Protein AF-A0AAN4YDH9-F1 (afdb_monomer)

Structure (mmCIF, N/CA/C/O backbone):
data_AF-A0AAN4YDH9-F1
#
_entry.id   AF-A0AAN4YDH9-F1
#
loop_
_atom_site.group_PDB
_atom_site.id
_atom_site.type_symbol
_atom_site.label_atom_id
_atom_site.label_alt_id
_atom_site.label_comp_id
_atom_site.label_asym_id
_atom_site.label_entity_id
_atom_site.label_seq_id
_atom_site.pdbx_PDB_ins_code
_atom_site.Cartn_x
_atom_site.Cartn_y
_atom_site.Cartn_z
_atom_site.occupancy
_atom_site.B_iso_or_equiv
_atom_site.auth_seq_id
_atom_site.auth_comp_id
_atom_site.auth_asym_id
_atom_site.auth_atom_id
_atom_site.pdbx_PDB_model_num
ATOM 1 N N . MET A 1 1 ? -13.635 -17.781 6.239 1.00 34.53 1 MET A N 1
ATOM 2 C CA . MET A 1 1 ? -13.252 -16.413 6.641 1.00 34.53 1 MET A CA 1
ATOM 3 C C . MET A 1 1 ? -13.837 -16.157 8.017 1.00 34.53 1 MET A C 1
ATOM 5 O O . MET A 1 1 ? -15.055 -16.112 8.150 1.00 34.53 1 MET A O 1
ATOM 9 N N . SER A 1 2 ? -13.003 -16.156 9.061 1.00 35.31 2 SER A N 1
ATOM 10 C CA . SER A 1 2 ? -13.480 -15.908 10.420 1.00 35.31 2 SER A CA 1
ATOM 11 C C . SER A 1 2 ? -13.788 -14.419 10.548 1.00 35.31 2 SER A C 1
ATOM 13 O O . SER A 1 2 ? -12.966 -13.550 10.269 1.00 35.31 2 SER A O 1
ATOM 15 N N . THR A 1 3 ? -15.023 -14.104 10.917 1.00 46.72 3 THR A N 1
ATOM 16 C CA . THR A 1 3 ? -15.377 -12.764 11.370 1.00 46.72 3 THR A CA 1
ATOM 17 C C . THR A 1 3 ? -14.448 -12.416 12.526 1.00 46.72 3 THR A C 1
ATOM 19 O O . THR A 1 3 ? -14.433 -13.151 13.512 1.00 46.72 3 THR A O 1
ATOM 22 N N . TYR A 1 4 ? -13.679 -11.336 12.403 1.00 58.31 4 TYR A N 1
ATOM 23 C CA . TYR A 1 4 ? -12.836 -10.770 13.453 1.00 58.31 4 TYR A CA 1
ATOM 24 C C . TYR A 1 4 ? -13.675 -10.420 14.694 1.00 58.31 4 TYR A C 1
ATOM 26 O O . TYR A 1 4 ? -14.129 -9.290 14.878 1.00 58.31 4 TYR A O 1
ATOM 34 N N . GLN A 1 5 ? -13.954 -11.428 15.518 1.00 53.53 5 GLN A N 1
ATOM 35 C CA . GLN A 1 5 ? -14.737 -11.306 16.737 1.00 53.53 5 GLN A CA 1
ATOM 36 C C . GLN A 1 5 ? -13.949 -10.451 17.732 1.00 53.53 5 GLN A C 1
ATOM 38 O O . GLN A 1 5 ? -12.794 -10.744 18.037 1.00 53.53 5 GLN A O 1
ATOM 43 N N . GLY A 1 6 ? -14.574 -9.380 18.228 1.00 61.72 6 GLY A N 1
ATOM 44 C CA . GLY A 1 6 ? -14.044 -8.587 19.341 1.00 61.72 6 GLY A CA 1
ATOM 45 C C . GLY A 1 6 ? -13.824 -7.098 19.073 1.00 61.72 6 GLY A C 1
ATOM 46 O O . GLY A 1 6 ? -13.684 -6.357 20.042 1.00 61.72 6 GLY A O 1
ATOM 47 N N . TYR A 1 7 ? -13.854 -6.625 17.819 1.00 78.81 7 TYR A N 1
ATOM 48 C CA . TYR A 1 7 ? -13.781 -5.186 17.529 1.00 78.81 7 TYR A CA 1
ATOM 49 C C . TYR A 1 7 ? -15.104 -4.634 16.974 1.00 78.81 7 TYR A C 1
ATOM 51 O O . TYR A 1 7 ? -15.585 -5.112 15.942 1.00 78.81 7 TYR A O 1
ATOM 59 N N . PRO A 1 8 ? -15.718 -3.632 17.633 1.00 83.50 8 PRO A N 1
ATOM 60 C CA . PRO A 1 8 ? -16.991 -3.069 17.202 1.00 83.50 8 PRO A CA 1
ATOM 61 C C . PRO A 1 8 ? -16.774 -2.075 16.052 1.00 83.50 8 PRO A C 1
ATOM 63 O O . PRO A 1 8 ? -16.684 -0.869 16.277 1.00 83.50 8 PRO A O 1
ATOM 66 N N . PHE A 1 9 ? -16.686 -2.578 14.818 1.00 87.50 9 PHE A N 1
ATOM 67 C CA . PHE A 1 9 ? -16.652 -1.744 13.611 1.00 87.50 9 PHE A CA 1
ATOM 68 C C . PHE A 1 9 ? -17.932 -0.901 13.505 1.00 87.50 9 PHE A C 1
ATOM 70 O O . PHE A 1 9 ? -19.038 -1.444 13.469 1.00 87.50 9 PHE A O 1
ATOM 77 N N . GLN A 1 10 ? -17.793 0.425 13.453 1.00 89.81 10 GLN A N 1
ATOM 78 C CA . GLN A 1 10 ? -18.935 1.351 13.445 1.00 89.81 10 GLN A CA 1
ATOM 79 C C . GLN A 1 10 ? -19.200 1.902 12.043 1.00 89.81 10 GLN A C 1
ATOM 81 O O . GLN A 1 10 ? -20.348 1.956 11.586 1.00 89.81 10 GLN A O 1
ATOM 86 N N . PHE A 1 11 ? -18.131 2.273 11.343 1.00 91.50 11 PHE A N 1
ATOM 87 C CA . PHE A 1 11 ? -18.187 3.077 10.123 1.00 91.50 11 PHE A CA 1
ATOM 88 C C . PHE A 1 11 ? -17.867 2.285 8.854 1.00 91.50 11 PHE A C 1
ATOM 90 O O . PHE A 1 11 ? -17.953 2.843 7.765 1.00 91.50 11 PHE A O 1
ATOM 97 N N . SER A 1 12 ? -17.570 0.990 8.981 1.00 92.06 12 SER A N 1
ATOM 98 C CA . SER A 1 12 ? -17.184 0.129 7.863 1.00 92.06 12 SER A CA 1
ATOM 99 C C . SER A 1 12 ? -17.938 -1.194 7.785 1.00 92.06 12 SER A C 1
ATOM 101 O O . SER A 1 12 ? -18.488 -1.688 8.775 1.00 92.06 12 SER A O 1
ATOM 103 N N . GLU A 1 13 ? -17.884 -1.813 6.612 1.00 90.69 13 GLU A N 1
ATOM 104 C CA . GLU A 1 13 ? -18.394 -3.153 6.309 1.00 90.69 13 GLU A CA 1
ATOM 105 C C . GLU A 1 13 ? -17.339 -4.011 5.576 1.00 90.69 13 GLU A C 1
ATOM 107 O O . GLU A 1 13 ? -16.346 -3.463 5.090 1.00 90.69 13 GLU A O 1
ATOM 112 N N . PRO A 1 14 ? -17.458 -5.353 5.567 1.00 84.94 14 PRO A N 1
ATOM 113 C CA . PRO A 1 14 ? -16.550 -6.224 4.811 1.00 84.94 14 PRO A CA 1
ATOM 114 C C . PRO A 1 14 ? -1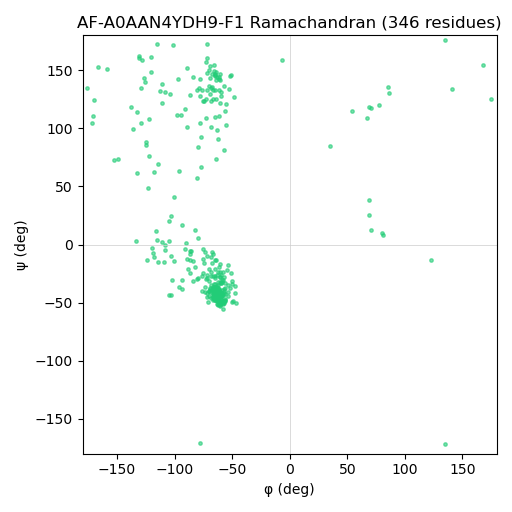6.609 -5.948 3.302 1.00 84.94 14 PRO A C 1
ATOM 116 O O . PRO A 1 14 ? -17.690 -5.703 2.783 1.00 84.94 14 PRO A O 1
ATOM 119 N N . VAL A 1 15 ? -15.479 -6.047 2.588 1.00 76.69 15 VAL A N 1
ATOM 120 C CA . VAL A 1 15 ? -15.412 -5.738 1.140 1.00 76.69 15 VAL A CA 1
ATOM 121 C C . VAL A 1 15 ? -16.231 -6.684 0.252 1.00 76.69 15 VAL A C 1
ATOM 123 O O . VAL A 1 15 ? -16.596 -6.311 -0.858 1.00 76.69 15 VAL A O 1
ATOM 126 N N . GLU A 1 16 ? -16.554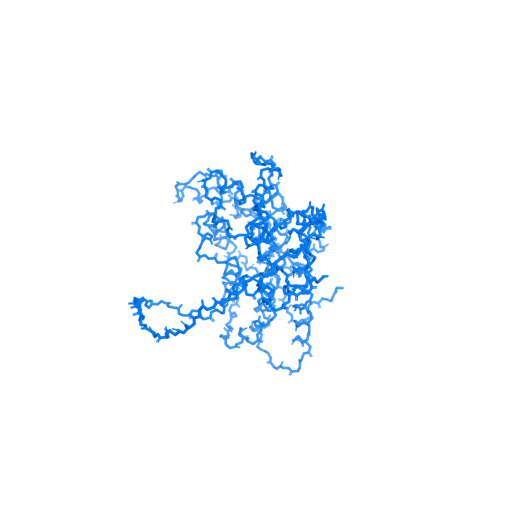 -7.888 0.740 1.00 68.00 16 GLU A N 1
ATOM 127 C CA . GLU A 1 16 ? -17.376 -8.888 0.034 1.00 68.00 16 GLU A CA 1
ATOM 128 C C . GLU A 1 16 ? -18.734 -8.327 -0.431 1.00 68.00 16 GLU A C 1
ATOM 130 O O . GLU A 1 16 ? -19.366 -8.889 -1.323 1.00 68.00 16 GLU A O 1
ATOM 135 N N . THR A 1 17 ? -19.176 -7.197 0.131 1.00 55.88 17 THR A N 1
ATOM 136 C CA . THR A 1 17 ? -20.395 -6.488 -0.268 1.00 55.88 17 THR A CA 1
ATOM 137 C C . THR A 1 17 ? -20.272 -5.700 -1.580 1.00 55.88 17 THR A C 1
ATOM 139 O O . THR A 1 17 ? -21.301 -5.283 -2.109 1.00 55.88 17 THR A O 1
ATOM 142 N N . ILE A 1 18 ? -19.062 -5.498 -2.123 1.00 56.56 18 ILE A N 1
ATOM 143 C CA . ILE A 1 18 ? -18.801 -4.594 -3.265 1.00 56.56 18 ILE A CA 1
ATOM 144 C C . ILE A 1 18 ? -18.462 -5.338 -4.571 1.00 56.56 18 ILE A C 1
ATOM 146 O O . ILE A 1 18 ? -18.574 -4.760 -5.651 1.00 56.56 18 ILE A O 1
ATOM 150 N N . GLY A 1 19 ? -18.131 -6.631 -4.511 1.00 61.19 19 GLY A N 1
ATOM 151 C CA . GLY A 1 19 ? -17.849 -7.462 -5.690 1.00 61.19 19 GLY A CA 1
ATOM 152 C C . GLY A 1 19 ? -16.594 -8.326 -5.532 1.00 61.19 19 GLY A C 1
ATOM 153 O O . GLY A 1 19 ? -15.919 -8.244 -4.504 1.00 61.19 19 GLY A O 1
ATOM 154 N N . PRO A 1 20 ? -16.284 -9.191 -6.516 1.00 61.44 20 PRO A N 1
ATOM 155 C CA . PRO A 1 20 ? -15.056 -9.977 -6.492 1.00 61.44 20 PRO A CA 1
ATOM 156 C C . PRO A 1 20 ? -13.832 -9.057 -6.555 1.00 61.44 20 PRO A C 1
ATOM 158 O O . PRO A 1 20 ? -13.846 -8.036 -7.244 1.00 61.44 20 PRO A O 1
ATOM 161 N N . ALA A 1 21 ? -12.768 -9.441 -5.849 1.00 67.31 21 ALA A N 1
ATOM 162 C CA . ALA A 1 21 ? -11.477 -8.785 -5.989 1.00 67.31 21 ALA A CA 1
ATOM 163 C C . ALA A 1 21 ? -10.980 -8.918 -7.445 1.00 67.31 21 ALA A C 1
ATOM 165 O O . ALA A 1 21 ? -11.272 -9.923 -8.100 1.00 67.31 21 ALA A O 1
ATOM 166 N N . PRO A 1 22 ? -10.251 -7.924 -7.971 1.00 70.81 22 PRO A N 1
ATOM 167 C CA . PRO A 1 22 ? -9.733 -7.967 -9.328 1.00 70.81 22 PRO A CA 1
ATOM 168 C C . PRO A 1 22 ? -8.698 -9.087 -9.431 1.00 70.81 22 PRO A C 1
ATOM 170 O O . PRO A 1 22 ? -8.015 -9.391 -8.454 1.00 70.81 22 PRO A O 1
ATOM 173 N N . ASP A 1 23 ? -8.492 -9.627 -10.632 1.00 74.75 23 ASP A N 1
ATOM 174 C CA . ASP A 1 23 ? -7.498 -10.689 -10.886 1.00 74.75 23 ASP A CA 1
ATOM 175 C C . ASP A 1 23 ? -6.077 -10.313 -10.428 1.00 74.75 23 ASP A C 1
ATOM 177 O O . ASP A 1 23 ? -5.223 -11.169 -10.208 1.00 74.75 23 ASP A O 1
ATOM 181 N N . ARG A 1 24 ? -5.818 -9.009 -10.297 1.00 81.19 24 ARG A N 1
ATOM 182 C CA . ARG A 1 24 ? -4.539 -8.438 -9.875 1.00 81.19 24 ARG A CA 1
ATOM 183 C C . ARG A 1 24 ? -4.432 -8.235 -8.370 1.00 81.19 24 ARG A C 1
ATOM 185 O O . ARG A 1 24 ? -3.390 -7.783 -7.931 1.00 81.19 24 ARG A O 1
ATOM 192 N N . PHE A 1 25 ? -5.465 -8.497 -7.576 1.00 85.19 25 PHE A N 1
ATOM 193 C CA . PHE A 1 25 ? -5.384 -8.346 -6.127 1.00 85.19 25 PHE A CA 1
ATOM 194 C C . PHE A 1 25 ? -4.540 -9.470 -5.524 1.00 85.19 25 PHE A C 1
ATOM 196 O O . PHE A 1 25 ? -4.952 -10.626 -5.475 1.00 85.19 25 PHE A O 1
ATOM 203 N N . TYR A 1 26 ? -3.345 -9.104 -5.068 1.00 86.88 26 TYR A N 1
ATOM 204 C CA . TYR A 1 26 ? -2.355 -10.021 -4.516 1.00 86.88 26 TYR A CA 1
ATOM 205 C C . TYR A 1 26 ? -2.121 -9.737 -3.025 1.00 86.88 26 TYR A C 1
ATOM 207 O O . TYR A 1 26 ? -1.094 -9.191 -2.637 1.00 86.88 26 TYR A O 1
ATOM 215 N N . SER A 1 27 ? -3.128 -10.024 -2.196 1.00 89.56 27 SER A N 1
ATOM 216 C CA . SER A 1 27 ? -3.040 -9.930 -0.735 1.00 89.56 27 SER A CA 1
ATOM 217 C C . SER A 1 27 ? -4.117 -10.790 -0.071 1.00 89.56 27 SER A C 1
ATOM 219 O O . SER A 1 27 ? -5.196 -11.014 -0.619 1.00 89.56 27 SER A O 1
ATOM 221 N N . THR A 1 28 ? -3.822 -11.267 1.128 1.00 90.06 28 THR A N 1
ATOM 222 C CA . THR A 1 28 ? -4.700 -12.050 2.006 1.00 90.06 28 THR A CA 1
ATOM 223 C C . THR A 1 28 ? -5.166 -11.249 3.223 1.00 90.06 28 THR A C 1
ATOM 225 O O . THR A 1 28 ? -5.994 -11.718 4.009 1.00 90.06 28 THR A O 1
ATOM 228 N N . LEU A 1 29 ? -4.661 -10.021 3.375 1.00 90.75 29 LEU A N 1
ATOM 229 C CA . LEU A 1 29 ? -5.007 -9.138 4.477 1.00 90.75 29 LEU A CA 1
ATOM 230 C C . LEU A 1 29 ? -6.482 -8.721 4.424 1.00 90.75 29 LEU A C 1
ATOM 232 O O . LEU A 1 29 ? -7.075 -8.587 3.350 1.00 90.75 29 LEU A O 1
ATOM 236 N N . PRO A 1 30 ? -7.103 -8.473 5.588 1.00 88.94 30 PRO A N 1
ATOM 237 C CA . PRO A 1 30 ? -8.508 -8.116 5.634 1.00 88.94 30 PRO A CA 1
ATOM 238 C C . PRO A 1 30 ? -8.788 -6.760 5.004 1.00 88.94 30 PRO A C 1
ATOM 240 O O . PRO A 1 30 ? -8.182 -5.750 5.359 1.00 88.94 30 PRO A O 1
ATOM 243 N N . VAL A 1 31 ? -9.816 -6.724 4.162 1.00 90.19 31 VAL A N 1
ATOM 244 C CA . VAL A 1 31 ? -10.294 -5.495 3.533 1.00 90.19 31 VAL A CA 1
ATOM 245 C C . VAL A 1 31 ? -11.676 -5.145 4.065 1.00 90.19 31 VAL A C 1
ATOM 247 O O . VAL A 1 31 ? -12.589 -5.975 4.133 1.00 90.19 31 VAL A O 1
ATOM 250 N N . ARG A 1 32 ? -11.833 -3.878 4.438 1.00 91.75 32 ARG A N 1
ATOM 251 C CA . ARG A 1 32 ? -13.121 -3.280 4.781 1.00 91.75 32 ARG A CA 1
ATOM 252 C C . ARG A 1 32 ? -13.307 -2.008 3.980 1.00 91.75 32 ARG A C 1
ATOM 254 O O . ARG A 1 32 ? -12.341 -1.410 3.521 1.00 91.75 32 ARG A O 1
ATOM 261 N N . VAL A 1 33 ? -14.553 -1.593 3.846 1.00 92.62 33 VAL A N 1
ATOM 262 C CA . VAL A 1 33 ? -14.932 -0.384 3.122 1.00 92.62 33 VAL A CA 1
ATOM 263 C C . VAL A 1 33 ? -15.762 0.527 4.010 1.00 92.62 33 VAL A C 1
ATOM 265 O O . VAL A 1 33 ? -16.589 0.068 4.799 1.00 92.62 33 VAL A O 1
ATOM 268 N N . SER A 1 34 ? -15.517 1.829 3.912 1.00 93.69 34 SER A N 1
ATOM 269 C CA . SER A 1 34 ? -16.287 2.836 4.626 1.00 93.69 34 SER A CA 1
ATOM 270 C C . SER A 1 34 ? -17.721 2.911 4.101 1.00 93.69 34 SER A C 1
ATOM 272 O O . SER A 1 34 ? -17.958 3.041 2.898 1.00 93.69 34 SER A O 1
ATOM 274 N N . LYS A 1 35 ? -18.682 2.976 5.025 1.00 94.31 35 LYS A N 1
ATOM 275 C CA . LYS A 1 35 ? -20.094 3.284 4.741 1.00 94.31 35 LYS A CA 1
ATOM 276 C C . LYS A 1 35 ? -20.290 4.702 4.193 1.00 94.31 35 LYS A C 1
ATOM 278 O O . LYS A 1 35 ? -21.360 5.026 3.693 1.00 94.31 35 LYS A O 1
ATOM 283 N N . PHE A 1 36 ? -19.268 5.554 4.292 1.00 95.38 36 PHE A N 1
ATOM 284 C CA . PHE A 1 36 ? -19.281 6.939 3.823 1.00 95.38 36 PHE A CA 1
ATOM 285 C C . PHE A 1 36 ? -18.510 7.121 2.510 1.00 95.38 36 PHE A C 1
ATOM 287 O O . PHE A 1 36 ? -18.047 8.223 2.222 1.00 95.38 36 PHE A O 1
ATOM 294 N N . SER A 1 37 ? -18.359 6.063 1.708 1.00 92.75 37 SER A N 1
ATOM 295 C CA . SER A 1 37 ? -17.562 6.089 0.472 1.00 92.75 37 SER A CA 1
ATOM 296 C C . SER A 1 37 ? -17.933 7.234 -0.481 1.00 92.75 37 SER A C 1
ATOM 298 O O . SER A 1 37 ? -17.035 7.869 -1.032 1.00 92.75 37 SER A O 1
ATOM 300 N N . ASP A 1 38 ? -19.217 7.585 -0.604 1.00 93.69 38 ASP A N 1
ATOM 301 C CA . ASP A 1 38 ? -19.653 8.741 -1.404 1.00 93.69 38 ASP A CA 1
ATOM 302 C C . ASP A 1 38 ? -19.162 10.080 -0.844 1.00 93.69 38 ASP A C 1
ATOM 304 O O . ASP A 1 38 ? -18.693 10.938 -1.592 1.00 93.69 38 ASP A O 1
ATOM 308 N N . GLN A 1 39 ? -19.223 10.262 0.477 1.00 95.69 39 GLN A N 1
ATOM 309 C CA . GLN A 1 39 ? -18.709 11.465 1.132 1.00 95.69 39 GLN A CA 1
ATOM 310 C C . GLN A 1 39 ? -17.191 11.580 0.942 1.00 95.69 39 GLN A C 1
ATOM 312 O O . GLN A 1 39 ? -16.685 12.672 0.686 1.00 95.69 39 GLN A O 1
ATOM 317 N N . ILE A 1 40 ? -16.471 10.460 1.050 1.00 95.81 40 ILE A N 1
ATOM 318 C CA . ILE A 1 40 ? -15.020 10.400 0.842 1.00 95.81 40 ILE A CA 1
ATOM 319 C C . ILE A 1 40 ? -14.685 10.745 -0.613 1.00 95.81 40 ILE A C 1
ATOM 321 O O . ILE A 1 40 ? -13.798 11.564 -0.850 1.00 95.81 40 ILE A O 1
ATOM 325 N N . ARG A 1 41 ? -15.419 10.187 -1.585 1.00 94.44 41 ARG A N 1
ATOM 326 C CA . ARG A 1 41 ? -15.251 10.500 -3.011 1.00 94.44 41 ARG A CA 1
ATOM 327 C C . ARG A 1 41 ? -15.433 11.993 -3.283 1.00 94.44 41 ARG A C 1
ATOM 329 O O . ARG A 1 41 ? -14.545 12.610 -3.863 1.00 94.44 41 ARG A O 1
ATOM 336 N N . LEU A 1 42 ? -16.534 12.580 -2.811 1.00 94.62 42 LEU A N 1
ATOM 337 C CA . LEU A 1 42 ? -16.818 14.011 -2.978 1.00 94.62 42 LEU A CA 1
ATOM 338 C C . LEU A 1 42 ? -15.754 14.895 -2.307 1.00 94.62 42 LEU A C 1
ATOM 340 O O . LEU A 1 42 ? -15.373 15.934 -2.846 1.00 94.62 42 LEU A O 1
ATOM 344 N N . ALA A 1 43 ? -15.249 14.490 -1.138 1.00 94.62 43 ALA A N 1
ATOM 345 C CA . ALA A 1 43 ? -14.141 15.183 -0.486 1.00 94.62 43 ALA A CA 1
ATOM 346 C C . ALA A 1 43 ? -12.852 15.112 -1.322 1.00 94.62 43 ALA A C 1
ATOM 348 O O . ALA A 1 43 ? -12.136 16.108 -1.400 1.00 94.62 43 ALA A O 1
ATOM 349 N N . GLY A 1 44 ? -12.586 13.976 -1.974 1.00 91.62 44 GLY A N 1
ATOM 350 C CA . GLY A 1 44 ? -11.430 13.783 -2.854 1.00 91.62 44 GLY A CA 1
ATOM 351 C C . GLY A 1 44 ? -11.509 14.653 -4.104 1.00 91.62 44 GLY A C 1
ATOM 352 O O . GLY A 1 44 ? -10.555 15.353 -4.428 1.00 91.62 44 GLY A O 1
ATOM 353 N N . GLU A 1 45 ? -12.673 14.697 -4.755 1.00 91.31 45 GLU A N 1
ATOM 354 C CA . GLU A 1 45 ? -12.933 15.592 -5.894 1.00 91.31 45 GLU A CA 1
ATOM 355 C C . GLU A 1 45 ? -12.675 17.057 -5.511 1.00 91.31 45 GLU A C 1
ATOM 357 O O . GLU A 1 45 ? -11.894 17.751 -6.164 1.00 91.31 45 GLU A O 1
ATOM 362 N N . LYS A 1 46 ? -13.214 17.499 -4.369 1.00 91.50 46 LYS A N 1
ATOM 363 C CA . LYS A 1 46 ? -12.981 18.850 -3.846 1.00 91.50 46 LYS A CA 1
ATOM 364 C C . LYS A 1 46 ? -11.510 19.116 -3.495 1.00 91.50 46 LYS A C 1
ATOM 366 O O . LYS A 1 46 ? -11.007 20.223 -3.714 1.00 91.50 46 LYS A O 1
ATOM 371 N N . ALA A 1 47 ? -10.808 18.138 -2.926 1.00 90.00 47 ALA A N 1
ATOM 372 C CA . ALA A 1 47 ? -9.385 18.261 -2.625 1.00 90.00 47 ALA A CA 1
ATOM 373 C C . ALA A 1 47 ? -8.575 18.433 -3.919 1.00 90.00 47 ALA A C 1
ATOM 375 O O . ALA A 1 47 ? -7.744 19.337 -3.993 1.00 90.00 47 ALA A O 1
ATOM 376 N N . LYS A 1 48 ? -8.887 17.669 -4.973 1.00 86.69 48 LYS A N 1
ATOM 377 C CA . LYS A 1 48 ? -8.240 17.793 -6.290 1.00 86.69 48 LYS A CA 1
ATOM 378 C C . LYS A 1 48 ? -8.503 19.133 -6.979 1.00 86.69 48 LYS A C 1
ATOM 380 O O . LYS A 1 48 ? -7.653 19.581 -7.739 1.00 86.69 48 LYS A O 1
ATOM 385 N N . GLU A 1 49 ? -9.619 19.800 -6.701 1.00 86.50 49 GLU A N 1
ATOM 386 C CA . GLU A 1 49 ? -9.883 21.155 -7.209 1.00 86.50 49 GLU A CA 1
ATOM 387 C C . GLU A 1 49 ? -9.099 22.232 -6.446 1.00 86.50 49 GLU A C 1
ATOM 389 O O . GLU A 1 49 ? -8.601 23.196 -7.028 1.00 86.50 49 GLU A O 1
ATOM 394 N N . THR A 1 50 ? -8.990 22.085 -5.125 1.00 88.62 50 THR A N 1
ATOM 395 C CA . THR A 1 50 ? -8.513 23.162 -4.242 1.00 88.62 50 THR A CA 1
ATOM 396 C C . THR A 1 50 ? -7.022 23.080 -3.917 1.00 88.62 50 THR A C 1
ATOM 398 O O . THR A 1 50 ? -6.358 24.118 -3.841 1.00 88.62 50 THR A O 1
ATOM 401 N N . LEU A 1 51 ? -6.469 21.875 -3.757 1.00 87.69 51 LEU A N 1
ATOM 402 C CA . LEU A 1 51 ? -5.053 21.660 -3.451 1.00 87.69 51 LEU A CA 1
ATOM 403 C C . LEU A 1 51 ? -4.107 22.192 -4.534 1.00 87.69 51 LEU A C 1
ATOM 405 O O . LEU A 1 51 ? -3.129 22.837 -4.154 1.00 87.69 51 LEU A O 1
ATOM 409 N N . PRO A 1 52 ? -4.359 22.020 -5.850 1.00 87.81 52 PRO A N 1
ATOM 410 C CA . PRO A 1 52 ? -3.449 22.538 -6.867 1.00 87.81 52 PRO A CA 1
ATOM 411 C C . PRO A 1 52 ? -3.263 24.049 -6.778 1.00 87.81 52 PRO A C 1
ATOM 413 O O . PRO A 1 52 ? -2.136 24.539 -6.823 1.00 87.81 52 PRO A O 1
ATOM 416 N N . ALA A 1 53 ? -4.361 24.781 -6.564 1.00 86.31 53 ALA A N 1
ATOM 417 C CA . ALA A 1 53 ? -4.332 26.228 -6.394 1.00 86.31 53 ALA A CA 1
ATOM 418 C C . ALA A 1 53 ? -3.588 26.647 -5.114 1.00 86.31 53 ALA A C 1
ATOM 420 O O . ALA A 1 53 ? -2.843 27.622 -5.134 1.00 86.31 53 ALA A O 1
ATOM 421 N N . ARG A 1 54 ? -3.752 25.900 -4.011 1.00 87.38 54 ARG A N 1
ATOM 422 C CA . ARG A 1 54 ? -3.051 26.160 -2.739 1.00 87.38 54 ARG A CA 1
ATOM 423 C C . ARG A 1 54 ? -1.552 25.876 -2.816 1.00 87.38 54 ARG A C 1
ATOM 425 O O . ARG A 1 54 ? -0.769 26.595 -2.205 1.00 87.38 54 ARG A O 1
ATOM 432 N N . LEU A 1 55 ? -1.166 24.826 -3.536 1.00 85.12 55 LEU A N 1
ATOM 433 C CA . LEU A 1 55 ? 0.222 24.378 -3.661 1.00 85.12 55 LEU A CA 1
ATOM 434 C C . LEU A 1 55 ? 0.962 25.038 -4.836 1.00 85.12 55 LEU A C 1
ATOM 436 O O . LEU A 1 55 ? 2.182 24.926 -4.916 1.00 85.12 55 LEU A O 1
ATOM 440 N N . GLY A 1 56 ? 0.248 25.712 -5.744 1.00 85.06 56 GLY A N 1
ATOM 441 C CA . GLY A 1 56 ? 0.823 26.318 -6.947 1.00 85.06 56 GLY A CA 1
ATOM 442 C C . GLY A 1 56 ? 1.303 25.284 -7.971 1.00 85.06 56 GLY A C 1
ATOM 443 O O . GLY A 1 56 ? 2.355 25.468 -8.579 1.00 85.06 56 GLY A O 1
ATOM 444 N N . ILE A 1 57 ? 0.569 24.178 -8.134 1.00 84.56 57 ILE A N 1
ATOM 445 C CA . ILE A 1 57 ? 0.965 23.031 -8.971 1.00 84.56 57 ILE A CA 1
ATOM 446 C C . ILE A 1 57 ? -0.054 22.773 -10.081 1.00 84.56 57 ILE A C 1
ATOM 448 O O . ILE A 1 57 ? -1.209 23.189 -9.989 1.00 84.56 57 ILE A O 1
ATOM 452 N N . ASP A 1 58 ? 0.351 22.034 -11.117 1.00 84.38 58 ASP A N 1
ATOM 453 C CA . ASP A 1 58 ? -0.588 21.566 -12.138 1.00 84.38 58 ASP A CA 1
ATOM 454 C C . ASP A 1 58 ? -1.540 20.513 -11.546 1.00 84.38 58 ASP A C 1
ATOM 456 O O . ASP A 1 58 ? -1.113 19.468 -11.050 1.00 84.38 58 ASP A O 1
ATOM 460 N N . SER A 1 59 ? -2.844 20.776 -11.650 1.00 81.88 59 SER A N 1
ATOM 461 C CA . SER A 1 59 ? -3.926 19.851 -11.288 1.00 81.88 59 SER A CA 1
ATOM 462 C C . SER A 1 59 ? -3.777 18.450 -11.892 1.00 81.88 59 SER A C 1
ATOM 464 O O . SER A 1 59 ? -4.135 17.461 -11.250 1.00 81.88 59 SER A O 1
ATOM 466 N N . LYS A 1 60 ? -3.177 18.332 -13.085 1.00 83.06 60 LYS A N 1
ATOM 467 C CA . LYS A 1 60 ? -2.928 17.042 -13.743 1.00 83.06 60 LYS A CA 1
ATOM 468 C C . LYS A 1 60 ? -2.029 16.123 -12.918 1.00 83.06 60 LYS A C 1
ATOM 470 O O . LYS A 1 60 ? -2.177 14.907 -13.010 1.00 83.06 60 LYS A O 1
ATOM 475 N N . LEU A 1 61 ? -1.145 16.674 -12.083 1.00 77.94 61 LEU A N 1
ATOM 476 C CA . LEU A 1 61 ? -0.279 15.883 -11.207 1.00 77.94 61 LEU A CA 1
ATOM 477 C C . LEU A 1 61 ? -1.083 15.137 -10.134 1.00 77.94 61 LEU A C 1
ATOM 479 O O . LEU A 1 61 ? -0.799 13.971 -9.881 1.00 77.94 61 LEU A O 1
ATOM 483 N N . LEU A 1 62 ? -2.114 15.762 -9.551 1.00 77.94 62 LEU A N 1
ATOM 484 C CA . LEU A 1 62 ? -3.005 15.099 -8.584 1.00 77.94 62 LEU A CA 1
ATOM 485 C C . LEU A 1 62 ? -4.003 14.156 -9.258 1.00 77.94 62 LEU A C 1
ATOM 487 O O . LEU A 1 62 ? -4.453 13.180 -8.666 1.00 77.94 62 LEU A O 1
ATOM 491 N N . ILE A 1 63 ? -4.368 14.414 -10.511 1.00 77.69 63 ILE A N 1
ATOM 492 C CA . ILE A 1 63 ? -5.181 13.458 -11.268 1.00 77.69 63 ILE A CA 1
ATOM 493 C C . ILE A 1 63 ? -4.366 12.187 -11.527 1.00 77.69 63 ILE A C 1
ATOM 495 O O . ILE A 1 63 ? -4.868 11.097 -11.277 1.00 77.69 63 ILE A O 1
ATOM 499 N N . ARG A 1 64 ? -3.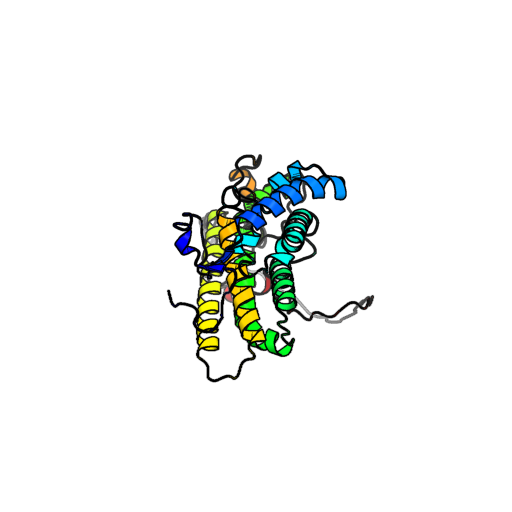103 12.333 -11.948 1.00 77.62 64 ARG A N 1
ATOM 500 C CA . ARG A 1 64 ? -2.215 11.215 -12.294 1.00 77.62 64 ARG A CA 1
ATOM 501 C C . ARG A 1 64 ? -1.697 10.438 -11.081 1.00 77.62 64 ARG A C 1
ATOM 503 O O . ARG A 1 64 ? -1.618 9.217 -11.136 1.00 77.62 64 ARG A O 1
ATOM 510 N N . ASN A 1 65 ? -1.326 11.135 -10.007 1.00 76.44 65 ASN A N 1
ATOM 511 C CA . ASN A 1 65 ? -0.665 10.536 -8.841 1.00 76.44 65 ASN A CA 1
ATOM 512 C C . ASN A 1 65 ? -1.546 10.523 -7.581 1.00 76.44 65 ASN A C 1
ATOM 514 O O . ASN A 1 65 ? -1.072 10.121 -6.521 1.00 76.44 65 ASN A O 1
ATOM 518 N N . GLY A 1 66 ? -2.788 10.995 -7.658 1.00 80.31 66 GLY A N 1
ATOM 519 C CA . GLY A 1 66 ? -3.659 11.126 -6.491 1.00 80.31 66 GLY A CA 1
ATOM 520 C C . GLY A 1 66 ? -4.280 9.814 -6.030 1.00 80.31 66 GLY A C 1
ATOM 521 O O . GLY A 1 66 ? -3.944 8.722 -6.490 1.00 80.31 66 GLY A O 1
ATOM 522 N N . THR A 1 67 ? -5.222 9.943 -5.104 1.00 86.38 67 THR A N 1
ATOM 523 C CA . THR A 1 67 ? -5.772 8.809 -4.349 1.00 86.38 67 THR A CA 1
ATOM 524 C C . THR A 1 67 ? -7.148 8.335 -4.810 1.00 86.38 67 THR A C 1
ATOM 526 O O . THR A 1 67 ? -7.622 7.286 -4.370 1.00 86.38 67 THR A O 1
ATOM 529 N N . LEU A 1 68 ? -7.798 9.091 -5.694 1.00 87.06 68 LEU A N 1
ATOM 530 C CA . LEU A 1 68 ? -9.084 8.739 -6.301 1.00 87.06 68 LEU A CA 1
ATOM 531 C C . LEU A 1 68 ? -8.917 7.865 -7.553 1.00 87.06 68 LEU A C 1
ATOM 533 O O . LEU A 1 68 ? -8.210 8.277 -8.470 1.00 87.06 68 LEU A O 1
ATOM 537 N N . THR A 1 69 ? -9.633 6.739 -7.591 1.00 85.38 69 THR A N 1
ATOM 538 C CA . THR A 1 69 ? -9.758 5.813 -8.729 1.00 85.38 69 THR A CA 1
ATOM 539 C C . THR A 1 69 ? -11.198 5.771 -9.240 1.00 85.38 69 THR A C 1
ATOM 541 O O . THR A 1 69 ? -12.112 6.307 -8.602 1.00 85.38 69 THR A O 1
ATOM 544 N N . SER A 1 70 ? -11.429 5.085 -10.361 1.00 82.38 70 SER A N 1
ATOM 545 C CA . SER A 1 70 ? -12.782 4.781 -10.859 1.00 82.38 70 SER A CA 1
ATOM 546 C C . SER A 1 70 ? -13.661 4.009 -9.861 1.00 82.38 70 SER A C 1
ATOM 548 O O . SER A 1 70 ? -14.881 4.173 -9.869 1.00 82.38 70 SER A O 1
ATOM 550 N N . CYS A 1 71 ? -13.062 3.220 -8.964 1.00 82.56 71 CYS A N 1
ATOM 551 C CA . CYS A 1 71 ? -13.778 2.465 -7.931 1.00 82.56 71 CYS A CA 1
ATOM 552 C C . CYS A 1 71 ? -14.032 3.272 -6.646 1.00 82.56 71 CYS A C 1
ATOM 554 O O . CYS A 1 71 ? -14.785 2.822 -5.783 1.00 82.56 71 CYS A O 1
ATOM 556 N N . GLY A 1 72 ? -13.380 4.426 -6.469 1.00 88.50 72 GLY A N 1
ATOM 557 C CA . GLY A 1 72 ? -13.466 5.226 -5.249 1.00 88.50 72 GLY A CA 1
ATOM 558 C C . GLY A 1 72 ? -12.118 5.738 -4.746 1.00 88.50 72 GLY A C 1
ATOM 559 O O . GLY A 1 72 ? -11.089 5.661 -5.409 1.00 88.50 72 GLY A O 1
ATOM 560 N N . HIS A 1 73 ? -12.124 6.324 -3.555 1.00 92.75 73 HIS A N 1
ATOM 561 C CA . HIS A 1 73 ? -10.957 6.989 -2.980 1.00 92.75 73 HIS A CA 1
ATOM 562 C C . HIS A 1 73 ? -10.206 6.071 -2.005 1.00 92.75 73 HIS A C 1
ATOM 564 O O . HIS A 1 73 ? -10.855 5.383 -1.222 1.00 92.75 73 HIS A O 1
ATOM 570 N N . VAL A 1 74 ? -8.862 6.115 -1.964 1.00 91.25 74 VAL A N 1
ATOM 571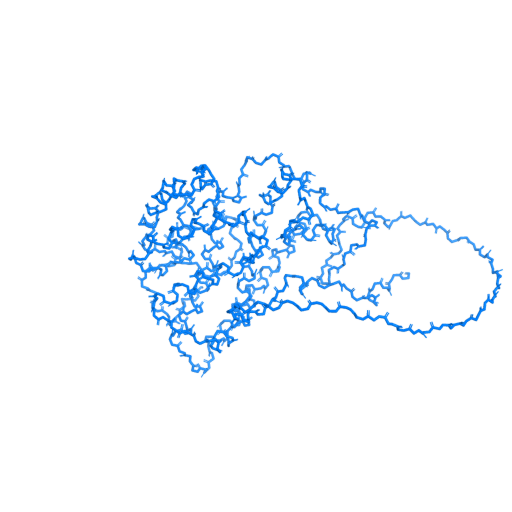 C CA . VAL A 1 74 ? -8.029 5.240 -1.100 1.00 91.25 74 VAL A CA 1
ATOM 572 C C . VAL A 1 74 ? -8.518 5.169 0.348 1.00 91.25 74 VAL A C 1
ATOM 574 O O . VAL A 1 74 ? -8.580 4.097 0.937 1.00 91.25 74 VAL A O 1
ATOM 577 N N . VAL A 1 75 ? -8.923 6.312 0.912 1.00 92.56 75 VAL A N 1
ATOM 578 C CA . VAL A 1 75 ? -9.382 6.446 2.306 1.00 92.56 75 VAL A CA 1
ATOM 579 C C . VAL A 1 75 ? -10.611 5.579 2.590 1.00 92.56 75 VAL A C 1
ATOM 581 O O . VAL A 1 75 ? -10.757 5.113 3.716 1.00 92.56 75 VAL A O 1
ATOM 584 N N . SER A 1 76 ? -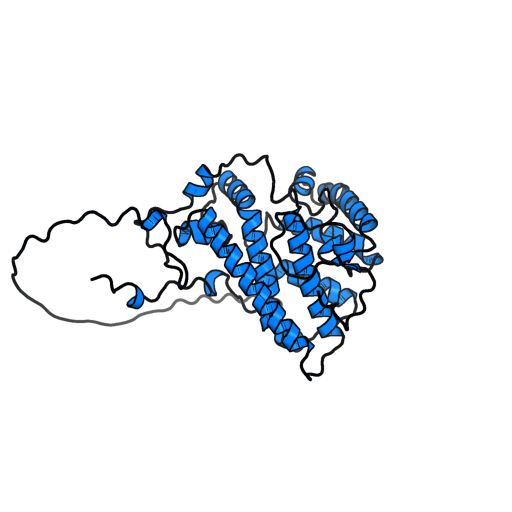11.450 5.296 1.587 1.00 93.50 76 SER A N 1
ATOM 585 C CA . SER A 1 76 ? -12.602 4.403 1.739 1.00 93.50 76 SER A CA 1
ATOM 586 C C . SER A 1 76 ? -12.193 2.993 2.152 1.00 93.50 76 SER A C 1
ATOM 588 O O . SER A 1 76 ? -12.940 2.359 2.893 1.00 93.50 76 SER A O 1
ATOM 590 N N . TRP A 1 77 ? -11.021 2.522 1.716 1.00 91.88 77 TRP A N 1
ATOM 591 C CA . TRP A 1 77 ? -10.513 1.186 2.034 1.00 91.88 77 TRP A CA 1
ATOM 592 C C . TRP A 1 77 ? -9.399 1.215 3.074 1.00 91.88 77 TRP A C 1
ATOM 594 O O . TRP A 1 77 ? -9.413 0.411 3.996 1.00 91.88 77 TRP A O 1
ATOM 604 N N . MET A 1 78 ? -8.453 2.149 2.956 1.00 90.06 78 MET A N 1
ATOM 605 C CA . MET A 1 78 ? -7.292 2.266 3.844 1.00 90.06 78 MET A CA 1
ATOM 606 C C . MET A 1 78 ? -7.666 2.787 5.235 1.00 90.06 78 MET A C 1
ATOM 608 O O . MET A 1 78 ? -7.013 2.463 6.216 1.00 90.06 78 MET A O 1
ATOM 612 N N . LEU A 1 79 ? -8.708 3.609 5.370 1.00 90.62 79 LEU A N 1
ATOM 613 C CA . LEU A 1 79 ? -9.149 4.105 6.678 1.00 90.62 79 LEU A CA 1
ATOM 614 C C . LEU A 1 79 ? -10.665 3.945 6.805 1.00 90.62 79 LEU A C 1
ATOM 616 O O . LEU A 1 79 ? -11.395 4.924 6.984 1.00 90.62 79 LEU A O 1
ATOM 620 N N . PRO A 1 80 ? -11.163 2.700 6.739 1.00 91.44 80 PRO A N 1
ATOM 621 C CA . PRO A 1 80 ? -12.586 2.438 6.572 1.00 91.44 80 PRO A CA 1
ATOM 622 C C . PRO A 1 80 ? -13.375 2.801 7.843 1.00 91.44 80 PRO A C 1
ATOM 624 O O . PRO A 1 80 ? -14.567 3.092 7.790 1.00 91.44 80 PRO A O 1
ATOM 627 N N . GLU A 1 81 ? -12.690 2.856 8.989 1.00 89.88 81 GLU A N 1
ATOM 628 C CA . GLU A 1 81 ? -13.213 3.280 10.290 1.00 89.88 81 GLU A CA 1
ATOM 629 C C . GLU A 1 81 ? -12.992 4.776 10.594 1.00 89.88 81 GLU A C 1
ATOM 631 O O . GLU A 1 81 ? -13.087 5.183 11.756 1.00 89.88 81 GLU A O 1
ATOM 636 N N . CYS A 1 82 ? -12.689 5.601 9.585 1.00 90.50 82 CYS A N 1
ATOM 637 C CA . CYS A 1 82 ? -12.581 7.050 9.746 1.00 90.50 82 CYS A CA 1
ATOM 638 C C . CYS A 1 82 ? -13.946 7.658 10.140 1.00 90.50 82 CYS A C 1
ATOM 640 O O . CYS A 1 82 ? -14.933 7.463 9.423 1.00 90.50 82 CYS A O 1
ATOM 642 N N . PRO A 1 83 ? -14.034 8.410 11.254 1.00 90.50 83 PRO A N 1
ATOM 643 C CA . PRO A 1 83 ? -15.253 9.121 11.617 1.00 90.50 83 PRO A CA 1
ATOM 644 C C . PRO A 1 83 ? -15.671 10.143 10.545 1.00 90.50 83 PRO A C 1
ATOM 646 O O . PRO A 1 83 ? -14.824 10.882 10.036 1.00 90.50 83 PRO A O 1
ATOM 649 N N . PRO A 1 84 ? -16.977 10.298 10.257 1.00 92.50 84 PRO A N 1
ATOM 650 C CA . PRO A 1 84 ? -17.445 11.102 9.126 1.00 92.50 84 PRO A CA 1
ATOM 651 C C . PRO A 1 84 ? -17.088 12.592 9.208 1.00 92.50 84 PRO A C 1
ATOM 653 O O . PRO A 1 84 ? -16.940 13.255 8.184 1.00 92.50 84 PRO A O 1
ATOM 656 N N . HIS A 1 85 ? -16.911 13.125 10.419 1.00 90.81 85 HIS A N 1
ATOM 657 C CA . HIS A 1 85 ? -16.517 14.518 10.636 1.00 90.81 85 HIS A CA 1
ATOM 658 C C . HIS A 1 85 ? -15.034 14.792 10.323 1.00 90.81 85 HIS A C 1
ATOM 660 O O . HIS A 1 85 ? -14.661 15.950 10.164 1.00 90.81 85 HIS A O 1
ATOM 666 N N . LEU A 1 86 ? -14.198 13.752 10.213 1.00 90.81 86 LEU A N 1
ATOM 667 C CA . LEU A 1 86 ? -12.764 13.863 9.906 1.00 90.81 86 LEU A CA 1
ATOM 668 C C . LEU A 1 86 ? -12.436 13.576 8.442 1.00 90.81 86 LEU A C 1
ATOM 670 O O . LEU A 1 86 ? -11.342 13.918 7.993 1.00 90.81 86 LEU A O 1
ATOM 674 N N . ILE A 1 87 ? -13.379 12.991 7.696 1.00 92.81 87 ILE A N 1
ATOM 675 C CA . ILE A 1 87 ? -13.207 12.618 6.287 1.00 92.81 87 ILE A CA 1
ATOM 676 C C . ILE A 1 87 ? -12.582 13.748 5.454 1.00 92.81 87 ILE A C 1
ATOM 678 O O . ILE A 1 87 ? -11.583 13.471 4.794 1.00 92.81 87 ILE A O 1
ATOM 682 N N . PRO A 1 88 ? -13.068 15.010 5.491 1.00 92.00 88 PRO A N 1
ATOM 683 C CA . PRO A 1 88 ? -12.491 16.065 4.657 1.00 92.00 88 PRO A CA 1
ATOM 684 C C . PRO A 1 88 ? -10.994 16.286 4.910 1.00 92.00 88 PRO A C 1
ATOM 686 O O . PRO A 1 88 ? -10.221 16.396 3.964 1.00 92.00 88 PRO A O 1
ATOM 689 N N . SER A 1 89 ? -10.577 16.299 6.178 1.00 90.06 89 SER A N 1
ATOM 690 C CA . SER A 1 89 ? -9.181 16.530 6.563 1.00 90.06 89 SER A CA 1
ATOM 691 C C . SER A 1 89 ? -8.282 15.343 6.230 1.00 90.06 89 SER A C 1
ATOM 693 O O . SER A 1 89 ? -7.172 15.531 5.744 1.00 90.06 89 SER A O 1
ATOM 695 N N . VAL A 1 90 ? -8.759 14.119 6.473 1.00 90.00 90 VAL A N 1
ATOM 696 C CA . VAL A 1 90 ? -7.997 12.893 6.188 1.00 90.00 90 VAL A CA 1
ATOM 697 C C . VAL A 1 90 ? -7.821 12.693 4.684 1.00 90.00 90 VAL A C 1
ATOM 699 O O . VAL A 1 90 ? -6.752 12.280 4.244 1.00 90.00 90 VAL A O 1
ATOM 702 N N . VAL A 1 91 ? -8.843 13.016 3.891 1.00 92.19 91 VAL A N 1
ATOM 703 C CA . VAL A 1 91 ? -8.775 12.958 2.427 1.00 92.19 91 VAL A CA 1
ATOM 704 C C . VAL A 1 91 ? -7.794 13.987 1.876 1.00 92.19 91 VAL A C 1
ATOM 706 O O . VAL A 1 91 ? -6.935 13.626 1.076 1.00 92.19 91 VAL A O 1
ATOM 709 N N . GLU A 1 92 ? -7.860 15.237 2.340 1.00 89.81 92 GLU A N 1
ATOM 710 C CA . GLU A 1 92 ? -6.912 16.275 1.917 1.00 89.81 92 GLU A CA 1
ATOM 711 C C . GLU A 1 92 ? -5.463 15.897 2.277 1.00 89.81 92 GLU A C 1
ATOM 713 O O . GLU A 1 92 ? -4.556 16.060 1.461 1.00 89.81 92 GLU A O 1
ATOM 718 N N . LEU A 1 93 ? -5.249 15.322 3.467 1.00 88.06 93 LEU A N 1
ATOM 719 C CA . LEU A 1 93 ? -3.943 14.819 3.891 1.00 88.06 93 LEU A CA 1
ATOM 720 C C . LEU A 1 93 ? -3.454 13.652 3.021 1.00 88.06 93 LEU A C 1
ATOM 722 O O . LEU A 1 93 ? -2.281 13.625 2.663 1.00 88.06 93 LEU A O 1
ATOM 726 N N . ALA A 1 94 ? -4.326 12.706 2.665 1.00 88.06 94 ALA A N 1
ATOM 727 C CA . ALA A 1 94 ? -3.967 11.575 1.810 1.00 88.06 94 ALA A CA 1
ATOM 728 C C . ALA A 1 94 ? -3.533 12.032 0.405 1.00 88.06 94 ALA A C 1
ATOM 730 O O . ALA A 1 94 ? -2.500 11.582 -0.088 1.00 88.06 94 ALA A O 1
ATOM 731 N N . GLU A 1 95 ? -4.261 12.976 -0.203 1.00 87.44 95 GLU A N 1
ATOM 732 C CA . GLU A 1 95 ? -3.879 13.572 -1.492 1.00 87.44 95 GLU A CA 1
ATOM 733 C C . GLU A 1 95 ? -2.524 14.297 -1.389 1.00 87.44 95 GLU A C 1
ATOM 735 O O . GLU A 1 95 ? -1.661 14.138 -2.255 1.00 87.44 95 GLU A O 1
ATOM 740 N N . LEU A 1 96 ? -2.290 15.042 -0.300 1.00 84.69 96 LEU A N 1
ATOM 741 C CA . LEU A 1 96 ? -1.009 15.711 -0.059 1.00 84.69 96 LEU A CA 1
ATOM 742 C C . LEU A 1 96 ? 0.144 14.710 0.102 1.00 84.69 96 LEU A C 1
ATOM 744 O O . LEU A 1 96 ? 1.209 14.915 -0.478 1.00 84.69 96 LEU A O 1
ATOM 748 N N . ILE A 1 97 ? -0.058 13.633 0.862 1.00 80.94 97 ILE A N 1
ATOM 749 C CA . ILE A 1 97 ? 0.940 12.574 1.054 1.00 80.94 97 ILE A CA 1
ATOM 750 C C . ILE A 1 97 ? 1.279 11.928 -0.288 1.00 80.94 97 ILE A C 1
ATOM 752 O O . ILE A 1 97 ? 2.450 11.873 -0.648 1.00 80.94 97 ILE A O 1
ATOM 756 N N . CYS A 1 98 ? 0.282 11.508 -1.068 1.00 78.94 98 CYS A N 1
ATOM 757 C CA . CYS A 1 98 ? 0.517 10.877 -2.367 1.00 78.94 98 CYS A CA 1
ATOM 758 C C . CYS A 1 98 ? 1.160 11.819 -3.393 1.00 78.94 98 CYS A C 1
ATOM 760 O O . CYS A 1 98 ? 1.892 11.350 -4.267 1.00 78.94 98 CYS A O 1
ATOM 762 N N . TYR A 1 99 ? 0.917 13.126 -3.282 1.00 77.00 99 TYR A N 1
ATOM 763 C CA . TYR A 1 99 ? 1.613 14.146 -4.061 1.00 77.00 99 TYR A CA 1
ATOM 764 C C . TYR A 1 99 ? 3.082 14.311 -3.645 1.00 77.00 99 TYR A C 1
ATOM 766 O O . TYR A 1 99 ? 3.962 14.403 -4.504 1.00 77.00 99 TYR A O 1
ATOM 774 N N . LEU A 1 100 ? 3.353 14.355 -2.337 1.00 72.25 100 LEU A N 1
ATOM 775 C CA . LEU A 1 100 ? 4.706 14.485 -1.793 1.00 72.25 100 LEU A CA 1
ATOM 776 C C . LEU A 1 100 ? 5.535 13.215 -1.967 1.00 72.25 100 LEU A C 1
ATOM 778 O O . LEU A 1 100 ? 6.751 13.317 -2.060 1.00 72.25 100 LEU A O 1
ATOM 782 N N . ASP A 1 101 ? 4.900 12.051 -2.055 1.00 68.12 101 ASP A N 1
ATOM 783 C CA . ASP A 1 101 ? 5.537 10.747 -2.241 1.00 68.12 101 ASP A CA 1
ATOM 784 C C . ASP A 1 101 ? 6.542 10.764 -3.410 1.00 68.12 101 ASP A C 1
ATOM 786 O O . ASP A 1 101 ? 7.726 10.513 -3.211 1.00 68.12 101 ASP A O 1
ATOM 790 N N . GLY A 1 102 ? 6.153 11.272 -4.587 1.00 59.34 102 GLY A N 1
ATOM 791 C CA . GLY A 1 102 ? 7.066 11.416 -5.737 1.00 59.34 102 GLY A CA 1
ATOM 792 C C . GLY A 1 102 ? 8.201 12.443 -5.561 1.00 59.34 102 GLY A C 1
ATOM 793 O O . GLY A 1 102 ? 9.077 12.544 -6.412 1.00 59.34 102 GLY A O 1
ATOM 794 N N . ARG A 1 103 ? 8.190 13.237 -4.482 1.00 55.69 103 ARG A N 1
ATOM 795 C CA . ARG A 1 103 ? 9.206 14.261 -4.164 1.00 55.69 103 ARG A CA 1
ATOM 796 C C . ARG A 1 103 ? 10.009 13.950 -2.901 1.00 55.69 103 ARG A C 1
ATOM 798 O O . ARG A 1 103 ? 11.020 14.604 -2.652 1.00 55.69 103 ARG A O 1
ATOM 805 N N . CYS A 1 104 ? 9.541 13.022 -2.073 1.00 49.50 104 CYS A N 1
ATOM 806 C CA . CYS A 1 104 ? 10.071 12.742 -0.741 1.00 49.50 104 CYS A CA 1
ATOM 807 C C . CYS A 1 104 ? 10.283 11.245 -0.470 1.00 49.50 104 CYS A C 1
ATOM 809 O O . CYS A 1 104 ? 10.726 10.930 0.633 1.00 49.50 104 CYS A O 1
ATOM 811 N N . ALA A 1 105 ? 10.039 10.350 -1.440 1.00 48.62 105 ALA A N 1
ATOM 812 C CA . ALA A 1 105 ? 10.267 8.903 -1.317 1.00 48.62 105 ALA A CA 1
ATOM 813 C C . ALA A 1 105 ? 11.676 8.554 -0.796 1.00 48.62 105 ALA A C 1
ATOM 815 O O . ALA A 1 105 ? 11.832 7.658 0.021 1.00 48.62 105 ALA A O 1
ATOM 816 N N . ALA A 1 106 ? 12.697 9.348 -1.140 1.00 42.09 106 ALA A N 1
ATOM 817 C CA . ALA A 1 106 ? 14.060 9.164 -0.629 1.00 42.09 106 ALA A CA 1
ATOM 818 C C . ALA A 1 106 ? 14.233 9.438 0.886 1.00 42.09 106 ALA A C 1
ATOM 820 O O . ALA A 1 106 ? 15.326 9.247 1.413 1.00 42.09 106 ALA A O 1
ATOM 821 N N . ARG A 1 107 ? 13.207 9.941 1.591 1.00 40.28 107 ARG A N 1
ATOM 822 C CA . ARG A 1 107 ? 13.301 10.390 2.994 1.00 40.28 107 ARG A CA 1
ATOM 823 C C . ARG A 1 107 ? 12.306 9.718 3.946 1.00 40.28 107 ARG A C 1
ATOM 825 O O . ARG A 1 107 ? 12.485 9.833 5.155 1.00 40.28 107 ARG A O 1
ATOM 832 N N . TRP A 1 108 ? 11.291 9.025 3.434 1.00 46.56 108 TRP A N 1
ATOM 833 C CA . TRP A 1 108 ? 10.288 8.323 4.238 1.00 46.56 108 TRP A CA 1
ATOM 834 C C . TRP A 1 108 ? 10.009 6.960 3.605 1.00 46.56 108 TRP A C 1
ATOM 836 O O . TRP A 1 108 ? 9.543 6.909 2.473 1.00 46.56 108 TRP A O 1
ATOM 846 N N . GLY A 1 109 ? 10.271 5.860 4.316 1.00 56.12 109 GLY A N 1
ATOM 847 C CA . GLY A 1 109 ? 9.875 4.532 3.840 1.00 56.12 109 GLY A CA 1
ATOM 848 C C . GLY A 1 109 ? 8.346 4.397 3.777 1.00 56.12 109 GLY A C 1
ATOM 849 O O . GLY A 1 109 ? 7.640 4.947 4.626 1.00 56.12 109 GLY A O 1
ATOM 850 N N . HIS A 1 110 ? 7.812 3.647 2.807 1.00 56.22 110 HIS A N 1
ATOM 851 C CA . HIS A 1 110 ? 6.361 3.457 2.625 1.00 56.22 110 HIS A CA 1
ATOM 852 C C . HIS A 1 110 ? 5.655 2.897 3.878 1.00 56.22 110 HIS A C 1
ATOM 854 O O . HIS A 1 110 ? 4.546 3.326 4.215 1.00 56.22 110 HIS A O 1
ATOM 860 N N . SER A 1 111 ? 6.338 2.046 4.653 1.00 57.88 111 SER A N 1
ATOM 861 C CA . SER A 1 111 ? 5.861 1.542 5.951 1.00 57.88 111 SER A CA 1
ATOM 862 C C . SER A 1 111 ? 5.591 2.670 6.961 1.00 57.88 111 SER A C 1
ATOM 864 O O . SER A 1 111 ? 4.656 2.584 7.761 1.00 57.88 111 SER A O 1
ATOM 866 N N . SER A 1 112 ? 6.355 3.767 6.903 1.00 62.25 112 SER A N 1
ATOM 867 C CA . SER A 1 112 ? 6.193 4.931 7.782 1.00 62.25 112 SER A CA 1
ATOM 868 C C . SER A 1 112 ? 4.920 5.724 7.474 1.00 62.25 112 SER A C 1
ATOM 870 O O . SER A 1 112 ? 4.308 6.272 8.390 1.00 62.25 112 SER A O 1
ATOM 872 N N . VAL A 1 113 ? 4.475 5.758 6.213 1.00 68.56 113 VAL A N 1
ATOM 873 C CA . VAL A 1 113 ? 3.249 6.464 5.802 1.00 68.56 113 VAL A CA 1
ATOM 874 C C . VAL A 1 113 ? 1.999 5.731 6.289 1.00 68.56 113 VAL A C 1
ATOM 876 O O . VAL A 1 113 ? 1.101 6.355 6.860 1.00 68.56 113 VAL A O 1
ATOM 879 N N . LEU A 1 114 ? 1.952 4.404 6.128 1.00 70.00 114 LEU A N 1
ATOM 880 C CA . LEU A 1 114 ? 0.850 3.579 6.637 1.00 70.00 114 LEU A CA 1
ATOM 881 C C . LEU A 1 114 ? 0.748 3.669 8.164 1.00 70.00 114 LEU A C 1
ATOM 883 O O . LEU A 1 114 ? -0.340 3.894 8.698 1.00 70.00 114 LEU A O 1
ATOM 887 N N . MET A 1 115 ? 1.885 3.592 8.864 1.00 70.62 115 MET A N 1
ATOM 888 C CA . MET A 1 115 ? 1.954 3.785 10.317 1.00 70.62 115 MET A CA 1
ATOM 889 C C . MET A 1 115 ? 1.472 5.167 10.749 1.00 70.62 115 MET A C 1
ATOM 891 O O . MET A 1 115 ? 0.705 5.281 11.708 1.00 70.62 115 MET A O 1
ATOM 895 N N . PHE A 1 116 ? 1.880 6.221 10.041 1.00 73.81 116 PHE A N 1
ATOM 896 C CA . PHE A 1 116 ? 1.453 7.587 10.324 1.00 73.81 116 PHE A CA 1
ATOM 897 C C . PHE A 1 116 ? -0.068 7.747 10.191 1.00 73.81 116 PHE A C 1
ATOM 899 O O . PHE A 1 116 ? -0.723 8.240 11.113 1.00 73.81 116 PHE A O 1
ATOM 906 N N . MET A 1 117 ? -0.654 7.257 9.095 1.00 73.38 117 MET A N 1
ATOM 907 C CA . MET A 1 117 ? -2.101 7.336 8.864 1.00 73.38 117 MET A CA 1
ATOM 908 C C . MET A 1 117 ? -2.894 6.493 9.874 1.00 73.38 117 MET A C 1
ATOM 910 O O . MET A 1 117 ? -3.886 6.973 10.430 1.00 73.38 117 MET A O 1
ATOM 914 N N . ALA A 1 118 ? -2.437 5.275 10.182 1.00 70.44 118 ALA A N 1
ATOM 915 C CA . ALA A 1 118 ? -3.057 4.426 11.201 1.00 70.44 118 ALA A CA 1
ATOM 916 C C . ALA A 1 118 ? -2.978 5.054 12.606 1.00 70.44 118 ALA A C 1
ATOM 918 O O . ALA A 1 118 ? -3.941 4.988 13.378 1.00 70.44 118 ALA A O 1
ATOM 919 N N . SER A 1 119 ? -1.865 5.724 12.923 1.00 73.25 119 SER A N 1
ATOM 920 C CA . SER A 1 119 ? -1.671 6.438 14.191 1.00 73.25 119 SER A CA 1
ATOM 921 C C . SER A 1 119 ? -2.610 7.635 14.321 1.00 73.25 119 SER A C 1
ATOM 923 O O . SER A 1 119 ? -3.221 7.811 15.375 1.00 73.25 119 SER A O 1
ATOM 925 N N . ILE A 1 120 ? -2.800 8.420 13.252 1.00 72.38 120 ILE A N 1
ATOM 926 C CA . ILE A 1 120 ? -3.777 9.521 13.234 1.00 72.38 120 ILE A CA 1
ATOM 927 C C . ILE A 1 120 ? -5.178 8.993 13.539 1.00 72.38 120 ILE A C 1
ATOM 929 O O . ILE A 1 120 ? -5.857 9.526 14.417 1.00 72.38 120 ILE A O 1
ATOM 933 N N . ILE A 1 121 ? -5.614 7.926 12.864 1.00 69.75 121 ILE A N 1
ATOM 934 C CA . ILE A 1 121 ? -6.955 7.378 13.092 1.00 69.75 121 ILE A CA 1
ATOM 935 C C . ILE A 1 121 ? -7.100 6.838 14.514 1.00 69.75 121 ILE A C 1
ATOM 937 O O . ILE A 1 121 ? -8.074 7.178 15.187 1.00 69.75 121 ILE A O 1
ATOM 941 N N . SER A 1 122 ? -6.114 6.094 15.012 1.00 72.38 122 SER A N 1
ATOM 942 C CA . SER A 1 122 ? -6.124 5.580 16.388 1.00 72.38 122 SER A CA 1
ATOM 943 C C . SER A 1 122 ? -6.259 6.725 17.404 1.00 72.38 122 SER A C 1
ATOM 945 O O . SER A 1 122 ? -7.171 6.722 18.236 1.00 72.38 122 SER A O 1
ATOM 947 N N . LEU A 1 123 ? -5.450 7.782 17.258 1.00 69.88 123 LEU A N 1
ATOM 948 C CA . LEU A 1 123 ? -5.522 8.983 18.095 1.00 69.88 123 LEU A CA 1
ATOM 949 C C . LEU A 1 123 ? -6.898 9.657 18.027 1.00 69.88 123 LEU A C 1
ATOM 951 O O . LEU A 1 123 ? -7.461 10.017 19.061 1.00 69.88 123 LEU A O 1
ATOM 955 N N . THR A 1 124 ? -7.471 9.798 16.830 1.00 69.00 124 THR A N 1
ATOM 956 C CA . THR A 1 124 ? -8.786 10.439 16.652 1.00 69.00 124 THR A CA 1
ATOM 957 C C . THR A 1 124 ? -9.943 9.623 17.227 1.00 69.00 124 THR A C 1
ATOM 959 O O . THR A 1 124 ? -10.937 10.198 17.665 1.00 69.00 124 THR A O 1
ATOM 962 N N . LYS A 1 125 ? -9.802 8.294 17.311 1.00 71.31 125 LYS A N 1
ATOM 963 C CA . LYS A 1 125 ? -10.749 7.410 18.011 1.00 71.31 125 LYS A CA 1
ATOM 964 C C . LYS A 1 125 ? -10.540 7.403 19.531 1.00 71.31 125 LYS A C 1
ATOM 966 O O . LYS A 1 125 ? -11.187 6.626 20.229 1.00 71.31 125 LYS A O 1
ATOM 971 N N . GLY A 1 126 ? -9.641 8.242 20.051 1.00 72.12 126 GLY A N 1
ATOM 972 C CA . GLY A 1 126 ? -9.282 8.280 21.467 1.00 72.12 126 GLY A CA 1
ATOM 973 C C . GLY A 1 126 ? -8.481 7.060 21.923 1.00 72.12 126 GLY A C 1
ATOM 974 O O . GLY A 1 126 ? -8.321 6.855 23.126 1.00 72.12 126 GLY A O 1
ATOM 975 N N . GLN A 1 127 ? -7.974 6.250 20.988 1.00 80.31 127 GLN A N 1
ATOM 976 C CA . GLN A 1 127 ? -7.143 5.094 21.295 1.00 80.31 127 GLN A CA 1
ATOM 977 C C . GLN A 1 127 ? -5.741 5.608 21.603 1.00 80.31 127 GLN A C 1
ATOM 979 O O . GLN A 1 127 ? -4.996 6.038 20.724 1.00 80.31 127 GLN A O 1
ATOM 984 N N . ARG A 1 128 ? -5.397 5.607 22.889 1.00 83.06 128 ARG A N 1
ATOM 985 C CA . ARG A 1 128 ? -4.028 5.834 23.346 1.00 83.06 128 ARG A CA 1
ATOM 986 C C . ARG A 1 128 ? -3.410 4.476 23.611 1.00 83.06 128 ARG A C 1
ATOM 988 O O . ARG A 1 128 ? -3.850 3.787 24.528 1.00 83.06 128 ARG A O 1
ATOM 995 N N . VAL A 1 129 ? -2.450 4.112 22.774 1.00 84.69 129 VAL A N 1
ATOM 996 C CA . VAL A 1 129 ? -1.651 2.894 22.905 1.00 84.69 129 VAL A CA 1
ATOM 997 C C . VAL A 1 129 ? -0.258 3.325 23.328 1.00 84.69 129 VAL A C 1
ATOM 999 O O . VAL A 1 129 ? 0.282 4.285 22.770 1.00 84.69 129 VAL A O 1
ATOM 1002 N N . SER A 1 130 ? 0.292 2.696 24.362 1.00 87.44 130 SER A N 1
ATOM 1003 C CA . SER A 1 130 ? 1.650 3.023 24.796 1.00 87.44 130 SER A CA 1
ATOM 1004 C C . SER A 1 130 ? 2.688 2.475 23.806 1.00 87.44 130 SER A C 1
ATOM 1006 O O . SER A 1 130 ? 2.408 1.500 23.107 1.00 87.44 130 SER A O 1
ATOM 1008 N N . PRO A 1 131 ? 3.910 3.037 23.761 1.00 86.62 131 PRO A N 1
ATOM 1009 C CA . PRO A 1 131 ? 4.999 2.450 22.983 1.00 86.62 131 PRO A CA 1
ATOM 1010 C C . PRO A 1 131 ? 5.238 0.978 23.334 1.00 86.62 131 PRO A C 1
ATOM 1012 O O . PRO A 1 131 ? 5.348 0.157 22.440 1.00 86.62 131 PRO A O 1
ATOM 1015 N N . GLN A 1 132 ? 5.177 0.615 24.621 1.00 90.06 132 GLN A N 1
ATOM 1016 C CA . GLN A 1 132 ? 5.354 -0.776 25.055 1.00 90.06 132 GLN A CA 1
ATOM 1017 C C . GLN A 1 132 ? 4.259 -1.707 24.517 1.00 90.06 132 GLN A C 1
ATOM 1019 O O . GLN A 1 132 ? 4.519 -2.871 24.226 1.00 90.06 132 GLN A O 1
ATOM 1024 N N . GLU A 1 133 ? 3.022 -1.218 24.404 1.00 90.88 133 GLU A N 1
ATOM 1025 C CA . GLU A 1 133 ? 1.932 -1.981 23.798 1.00 90.88 133 GLU A CA 1
ATOM 1026 C C . GLU A 1 133 ? 2.135 -2.140 22.284 1.00 90.88 133 GLU A C 1
ATOM 1028 O O . GLU A 1 133 ? 1.899 -3.231 21.769 1.00 90.88 133 GLU A O 1
ATOM 1033 N N . ILE A 1 134 ? 2.610 -1.102 21.586 1.00 88.62 134 ILE A N 1
ATOM 1034 C CA . ILE A 1 134 ? 2.966 -1.179 20.157 1.00 88.62 134 ILE A CA 1
ATOM 1035 C C . ILE A 1 134 ? 4.111 -2.181 19.952 1.00 88.62 134 ILE A C 1
ATOM 1037 O O . ILE A 1 134 ? 3.988 -3.091 19.135 1.00 88.62 134 ILE A O 1
ATOM 1041 N N . ASP A 1 135 ? 5.171 -2.087 20.754 1.00 90.25 135 ASP A N 1
ATOM 1042 C CA . ASP A 1 135 ? 6.317 -3.001 20.712 1.00 90.25 135 ASP A CA 1
ATOM 1043 C C . ASP A 1 135 ? 5.889 -4.452 20.979 1.00 90.25 135 ASP A C 1
ATOM 1045 O O . ASP A 1 135 ? 6.432 -5.389 20.402 1.00 90.25 135 ASP A O 1
ATOM 1049 N N . SER A 1 136 ? 4.867 -4.664 21.816 1.00 93.75 136 SER A N 1
ATOM 1050 C CA . SER A 1 136 ? 4.359 -6.008 22.116 1.00 93.75 136 SER A CA 1
ATOM 1051 C C . SER A 1 136 ? 3.683 -6.708 20.930 1.00 93.75 136 SER A C 1
ATOM 1053 O O . SER A 1 136 ? 3.470 -7.919 20.987 1.00 93.75 136 SER A O 1
ATOM 1055 N N . VAL A 1 137 ? 3.331 -5.969 19.872 1.00 93.62 137 VAL A N 1
ATOM 1056 C CA . VAL A 1 137 ? 2.679 -6.490 18.658 1.00 93.62 137 VAL A CA 1
ATOM 1057 C C . VAL A 1 137 ? 3.499 -6.258 17.386 1.00 93.62 137 VAL A C 1
ATOM 1059 O O . VAL A 1 137 ? 3.103 -6.735 16.322 1.00 93.62 137 VAL A O 1
ATOM 1062 N N . SER A 1 138 ? 4.645 -5.575 17.482 1.00 91.31 138 SER A N 1
ATOM 1063 C CA . SER A 1 138 ? 5.494 -5.226 16.333 1.00 91.31 138 SER A CA 1
ATOM 1064 C C . SER A 1 138 ? 5.905 -6.453 15.524 1.00 91.31 138 SER A C 1
ATOM 1066 O O . SER A 1 138 ? 5.865 -6.425 14.300 1.00 91.31 138 SER A O 1
ATOM 1068 N N . TYR A 1 139 ? 6.174 -7.577 16.195 1.00 94.06 139 T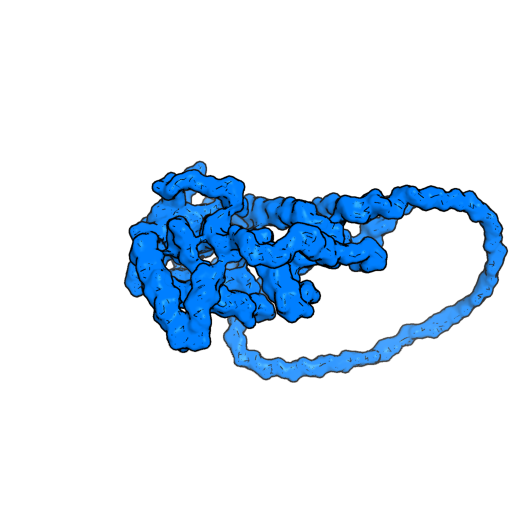YR A N 1
ATOM 1069 C CA . TYR A 1 139 ? 6.640 -8.797 15.540 1.00 94.06 139 TYR A CA 1
ATOM 1070 C C . TYR A 1 139 ? 5.735 -9.271 14.393 1.00 94.06 139 TYR A C 1
ATOM 1072 O O . TYR A 1 139 ? 6.277 -9.742 13.398 1.00 94.06 139 TYR A O 1
ATOM 1080 N N . PHE A 1 140 ? 4.408 -9.105 14.469 1.00 95.31 140 PHE A N 1
ATOM 1081 C CA . PHE A 1 140 ? 3.508 -9.395 13.342 1.00 95.31 140 PHE A CA 1
ATOM 1082 C C . PHE A 1 140 ? 3.047 -8.132 12.602 1.00 95.31 140 PHE A C 1
ATOM 1084 O O . PHE A 1 140 ? 2.836 -8.179 11.392 1.00 95.31 140 PHE A O 1
ATOM 1091 N N . VAL A 1 141 ? 2.920 -6.990 13.288 1.00 92.12 141 VAL A N 1
ATOM 1092 C CA . VAL A 1 141 ? 2.532 -5.714 12.662 1.00 92.12 141 VAL A CA 1
ATOM 1093 C C . VAL A 1 141 ? 3.554 -5.271 11.612 1.00 92.12 141 VAL A C 1
ATOM 1095 O O . VAL A 1 141 ? 3.170 -4.881 10.510 1.00 92.12 141 VAL A O 1
ATOM 1098 N N . ASP A 1 142 ? 4.846 -5.403 11.896 1.00 90.69 142 ASP A N 1
ATOM 1099 C CA . ASP A 1 142 ? 5.914 -5.017 10.973 1.00 90.69 142 ASP A CA 1
ATOM 1100 C C . ASP A 1 142 ? 5.905 -5.890 9.714 1.00 90.69 142 ASP A C 1
ATOM 1102 O O . ASP A 1 142 ? 6.146 -5.388 8.618 1.00 90.69 142 ASP A O 1
ATOM 1106 N N . LYS A 1 143 ? 5.541 -7.176 9.832 1.00 94.06 143 LYS A N 1
ATOM 1107 C CA . LYS A 1 143 ? 5.376 -8.074 8.676 1.00 94.06 143 LYS A CA 1
ATOM 1108 C C . LYS A 1 143 ? 4.230 -7.624 7.769 1.00 94.06 143 LYS A C 1
ATOM 1110 O O . LYS A 1 143 ? 4.385 -7.615 6.550 1.00 94.06 143 LYS A O 1
ATOM 1115 N N . ILE A 1 144 ? 3.110 -7.197 8.355 1.00 92.25 144 ILE A N 1
ATOM 1116 C CA . ILE A 1 144 ? 1.956 -6.655 7.619 1.00 92.25 144 ILE A CA 1
ATOM 1117 C C . ILE A 1 144 ? 2.363 -5.398 6.846 1.00 92.25 144 ILE A C 1
ATOM 1119 O O . ILE A 1 144 ? 2.099 -5.283 5.647 1.00 92.25 144 ILE A O 1
ATOM 1123 N N . LEU A 1 145 ? 3.045 -4.468 7.511 1.00 89.88 145 LEU A N 1
ATOM 1124 C CA . LEU A 1 145 ? 3.489 -3.222 6.889 1.00 89.88 145 LEU A CA 1
ATOM 1125 C C . LEU A 1 145 ? 4.532 -3.476 5.799 1.00 89.88 145 LEU A C 1
ATOM 1127 O O . LEU A 1 145 ? 4.422 -2.917 4.711 1.00 89.88 145 LEU A O 1
ATOM 1131 N N . LEU A 1 146 ? 5.497 -4.360 6.058 1.00 89.94 146 LEU A N 1
ATOM 1132 C CA . LEU A 1 146 ? 6.510 -4.745 5.082 1.00 89.94 146 LEU A CA 1
ATOM 1133 C C . LEU A 1 146 ? 5.883 -5.403 3.851 1.00 89.94 146 LEU A C 1
ATOM 1135 O O . LEU A 1 146 ? 6.239 -5.037 2.736 1.00 89.94 146 LEU A O 1
ATOM 1139 N N . SER A 1 147 ? 4.917 -6.310 4.029 1.00 94.00 147 SER A N 1
ATOM 1140 C CA . SER A 1 147 ? 4.211 -6.935 2.900 1.00 94.00 147 SER A CA 1
ATOM 1141 C C . SER A 1 147 ? 3.503 -5.898 2.020 1.00 94.00 147 SER A C 1
ATOM 1143 O O . SER A 1 147 ? 3.578 -5.973 0.797 1.00 94.00 147 SER A O 1
ATOM 1145 N N . SER A 1 148 ? 2.903 -4.869 2.631 1.00 90.75 148 SER A N 1
ATOM 1146 C CA . SER A 1 148 ? 2.226 -3.783 1.910 1.00 90.75 148 SER A CA 1
ATOM 1147 C C . SER A 1 148 ? 3.216 -2.888 1.160 1.00 90.75 148 SER A C 1
ATOM 1149 O O . SER A 1 148 ? 2.939 -2.464 0.040 1.00 90.75 148 SER A O 1
ATOM 1151 N N . SER A 1 149 ? 4.383 -2.619 1.753 1.00 90.19 149 SER A N 1
ATOM 1152 C CA . SER A 1 149 ? 5.465 -1.870 1.104 1.00 90.19 149 SER A CA 1
ATOM 1153 C C . SER A 1 149 ? 6.060 -2.642 -0.077 1.00 90.19 149 SER A C 1
ATOM 1155 O O . SER A 1 149 ? 6.191 -2.081 -1.155 1.00 90.19 149 SER A O 1
ATOM 1157 N N . LEU A 1 150 ? 6.328 -3.943 0.070 1.00 92.25 150 LEU A N 1
ATOM 1158 C CA . LEU A 1 150 ? 6.807 -4.778 -1.040 1.00 92.25 150 LEU A CA 1
ATOM 1159 C C . LEU A 1 150 ? 5.762 -4.909 -2.155 1.00 92.25 150 LEU A C 1
ATOM 1161 O O . LEU A 1 150 ? 6.112 -4.964 -3.332 1.00 92.25 150 LEU A O 1
ATOM 1165 N N . LEU A 1 151 ? 4.473 -4.939 -1.807 1.00 92.88 151 LEU A N 1
ATOM 1166 C CA . LEU A 1 151 ? 3.406 -4.936 -2.802 1.00 92.88 151 LEU A CA 1
ATOM 1167 C C . LEU A 1 151 ? 3.319 -3.595 -3.546 1.00 92.88 151 LEU A C 1
ATOM 1169 O O . LEU A 1 151 ? 3.036 -3.580 -4.744 1.00 92.88 151 LEU A O 1
ATOM 1173 N N . ASN A 1 152 ? 3.587 -2.482 -2.856 1.00 91.69 152 ASN A N 1
ATOM 1174 C CA . ASN A 1 152 ? 3.735 -1.179 -3.494 1.00 91.69 152 ASN A CA 1
ATOM 1175 C C . ASN A 1 152 ? 4.883 -1.205 -4.501 1.00 91.69 152 ASN A C 1
ATOM 1177 O O . ASN A 1 152 ? 4.615 -0.924 -5.663 1.00 91.69 152 ASN A O 1
ATOM 1181 N N . ASP A 1 153 ? 6.077 -1.646 -4.088 1.00 92.62 153 ASP A N 1
ATOM 1182 C CA . ASP A 1 153 ? 7.257 -1.773 -4.952 1.00 92.62 153 ASP A CA 1
ATOM 1183 C C . ASP A 1 153 ? 6.957 -2.618 -6.198 1.00 92.62 153 ASP A C 1
ATOM 1185 O O . ASP A 1 153 ? 7.297 -2.233 -7.319 1.00 92.62 153 ASP A O 1
ATOM 1189 N N . LEU A 1 154 ? 6.260 -3.748 -6.016 1.00 93.56 154 LEU A N 1
ATOM 1190 C CA . LEU A 1 154 ? 5.859 -4.640 -7.102 1.00 93.56 154 LEU A CA 1
ATOM 1191 C C . LEU A 1 154 ? 4.967 -3.934 -8.134 1.00 93.56 154 LEU A C 1
ATOM 1193 O O . LEU A 1 154 ? 5.189 -4.070 -9.337 1.00 93.56 154 LEU A O 1
ATOM 1197 N N . TYR A 1 155 ? 3.942 -3.199 -7.693 1.00 92.69 155 TYR A N 1
ATOM 1198 C CA . TYR A 1 155 ? 3.030 -2.504 -8.608 1.00 92.69 155 TYR A CA 1
ATOM 1199 C C . TYR A 1 155 ? 3.591 -1.184 -9.139 1.00 92.69 155 TYR A C 1
ATOM 1201 O O . TYR A 1 155 ? 3.228 -0.764 -10.239 1.00 92.69 155 TYR A O 1
ATOM 1209 N N . SER A 1 156 ? 4.435 -0.497 -8.371 1.00 91.50 156 SER A N 1
ATOM 1210 C CA . SER A 1 156 ? 4.988 0.814 -8.713 1.00 91.50 156 SER A CA 1
ATOM 1211 C C . SER A 1 156 ? 6.192 0.729 -9.630 1.00 91.50 156 SER A C 1
ATOM 1213 O O . SER A 1 156 ? 6.480 1.721 -10.299 1.00 91.50 156 SER A O 1
ATOM 1215 N N . PHE A 1 157 ? 6.851 -0.428 -9.720 1.00 92.75 157 PHE A N 1
ATOM 1216 C CA . PHE A 1 157 ? 8.105 -0.572 -10.449 1.00 92.75 157 PHE A CA 1
ATOM 1217 C C . PHE A 1 157 ? 8.076 0.005 -11.878 1.00 92.75 157 PHE A C 1
ATOM 1219 O O . PHE A 1 157 ? 8.948 0.821 -12.182 1.00 92.75 157 PHE A O 1
ATOM 1226 N N . PRO A 1 158 ? 7.078 -0.277 -12.748 1.00 92.31 158 PRO A N 1
ATOM 1227 C CA . PRO A 1 158 ? 7.040 0.335 -14.079 1.00 92.31 158 PRO A CA 1
ATOM 1228 C C . PRO A 1 158 ? 6.940 1.868 -14.045 1.00 92.31 158 PRO A C 1
ATOM 1230 O O . PRO A 1 158 ? 7.600 2.555 -14.823 1.00 92.31 158 PRO A O 1
ATOM 1233 N N . LYS A 1 159 ? 6.148 2.418 -13.114 1.00 89.88 159 LYS A N 1
ATOM 1234 C CA . LYS A 1 159 ? 6.001 3.868 -12.922 1.00 89.88 159 LYS A CA 1
ATOM 1235 C C . LYS A 1 159 ? 7.304 4.493 -12.425 1.00 89.88 159 LYS A C 1
ATOM 1237 O O . LYS A 1 159 ? 7.700 5.539 -12.931 1.00 89.88 159 LYS A O 1
ATOM 1242 N N . GLU A 1 160 ? 7.931 3.902 -11.416 1.00 89.00 160 GLU A N 1
ATOM 1243 C CA . GLU A 1 160 ? 9.166 4.427 -10.830 1.00 89.00 160 GLU A CA 1
ATOM 1244 C C . GLU A 1 160 ? 10.320 4.347 -11.821 1.00 89.00 160 GLU A C 1
ATOM 1246 O O . GLU A 1 160 ? 11.070 5.310 -11.960 1.00 89.00 160 GLU A O 1
ATOM 1251 N N . PHE A 1 161 ? 10.402 3.261 -12.590 1.00 91.00 161 PHE A N 1
ATOM 1252 C CA . PHE A 1 161 ? 11.351 3.145 -13.686 1.00 91.00 161 PHE A CA 1
ATOM 1253 C C . PHE A 1 161 ? 11.190 4.279 -14.704 1.00 91.00 161 PHE A C 1
ATOM 1255 O O . PHE A 1 161 ? 12.168 4.945 -15.031 1.00 91.00 161 PHE A O 1
ATOM 1262 N N . GLU A 1 162 ? 9.968 4.533 -15.183 1.00 89.62 162 GLU A N 1
ATOM 1263 C CA . GLU A 1 162 ? 9.671 5.622 -16.125 1.00 89.62 162 GLU A CA 1
ATOM 1264 C C . GLU A 1 162 ? 10.109 6.987 -15.572 1.00 89.62 162 GLU A C 1
ATOM 1266 O O . GLU A 1 162 ? 10.737 7.786 -16.272 1.00 89.62 162 GLU A O 1
ATOM 1271 N N . GLU A 1 163 ? 9.770 7.265 -14.311 1.00 86.81 163 GLU A N 1
ATOM 1272 C CA . GLU A 1 163 ? 10.056 8.540 -13.651 1.00 86.81 163 GLU A CA 1
ATOM 1273 C C . GLU A 1 163 ? 11.564 8.747 -13.462 1.00 86.81 163 GLU A C 1
ATOM 1275 O O . GLU A 1 163 ? 12.071 9.831 -13.762 1.00 86.81 163 GLU A O 1
ATOM 1280 N N . HIS A 1 164 ? 12.291 7.703 -13.059 1.00 87.81 164 HIS A N 1
ATOM 1281 C CA . HIS A 1 164 ? 13.742 7.757 -12.906 1.00 87.81 164 HIS A CA 1
ATOM 1282 C C . HIS A 1 164 ? 14.491 7.777 -14.247 1.00 87.81 164 HIS A C 1
ATOM 1284 O O . HIS A 1 164 ? 15.486 8.489 -14.406 1.00 87.81 164 HIS A O 1
ATOM 1290 N N . SER A 1 165 ? 13.989 7.056 -15.249 1.00 87.75 165 SER A N 1
ATOM 1291 C CA . SER A 1 165 ? 14.534 7.073 -16.609 1.00 87.75 165 SER A CA 1
ATOM 1292 C C . SER A 1 165 ? 14.410 8.467 -17.219 1.00 87.75 165 SER A C 1
ATOM 1294 O O . SER A 1 165 ? 15.395 9.032 -17.696 1.00 87.75 165 SER A O 1
ATOM 1296 N N . SER A 1 166 ? 13.230 9.080 -17.089 1.00 87.06 166 SER A N 1
ATOM 1297 C CA . SER A 1 166 ? 12.964 10.446 -17.553 1.00 87.06 166 SER A CA 1
ATOM 1298 C C . SER A 1 166 ? 13.824 11.497 -16.843 1.00 87.06 166 SER A C 1
ATOM 1300 O O . SER A 1 166 ? 14.174 12.515 -17.439 1.00 87.06 166 SER A O 1
ATOM 1302 N N . ALA A 1 167 ? 14.165 11.266 -15.572 1.00 84.88 167 ALA A N 1
ATOM 1303 C CA . ALA A 1 167 ? 15.022 12.146 -14.782 1.0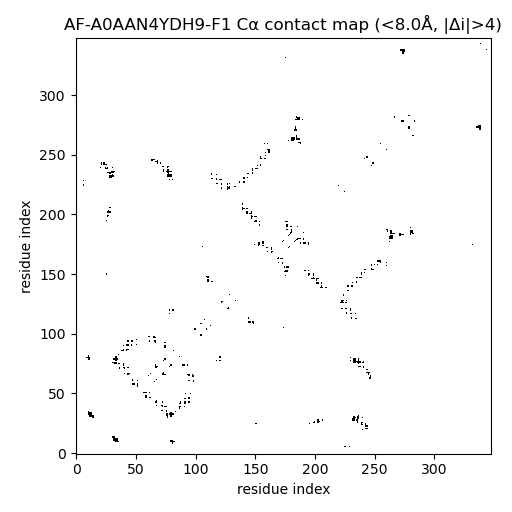0 84.88 167 ALA A CA 1
ATOM 1304 C C . ALA A 1 167 ? 16.528 11.860 -14.951 1.00 84.88 167 ALA A C 1
ATOM 1306 O O . ALA A 1 167 ? 17.350 12.637 -14.464 1.00 84.88 167 ALA A O 1
ATOM 1307 N N . GLY A 1 168 ? 16.902 10.772 -15.634 1.00 84.25 168 GLY A N 1
ATOM 1308 C CA . GLY A 1 168 ? 18.293 10.362 -15.827 1.00 84.25 168 GLY A CA 1
ATOM 1309 C C . GLY A 1 168 ? 18.991 9.872 -14.551 1.00 84.25 168 GLY A C 1
ATOM 1310 O O . GLY A 1 168 ? 20.213 9.965 -14.465 1.00 84.25 168 GLY A O 1
ATOM 1311 N N . ASN A 1 169 ? 18.253 9.373 -13.553 1.00 83.31 169 ASN A N 1
ATOM 1312 C CA . ASN A 1 169 ? 18.771 8.994 -12.226 1.00 83.31 169 ASN A CA 1
ATOM 1313 C C . ASN A 1 169 ? 18.486 7.519 -11.867 1.00 83.31 169 ASN A C 1
ATOM 1315 O O . ASN A 1 169 ? 18.031 7.200 -10.763 1.00 83.31 169 ASN A O 1
ATOM 1319 N N . MET A 1 170 ? 18.800 6.615 -12.797 1.00 82.38 170 MET A N 1
ATOM 1320 C CA . MET A 1 170 ? 18.539 5.171 -12.693 1.00 82.38 170 MET A CA 1
ATOM 1321 C C . MET A 1 170 ? 19.217 4.477 -11.500 1.00 82.38 170 MET A C 1
ATOM 1323 O O . MET A 1 170 ? 18.692 3.487 -11.002 1.00 82.38 170 MET A O 1
ATOM 1327 N N . ASP A 1 171 ? 20.333 5.007 -10.992 1.00 75.06 171 ASP A N 1
ATOM 1328 C CA . ASP A 1 171 ? 21.066 4.424 -9.854 1.00 75.06 171 ASP A CA 1
ATOM 1329 C C . ASP A 1 171 ? 20.386 4.652 -8.490 1.00 75.06 171 ASP A C 1
ATOM 1331 O O . ASP A 1 171 ? 20.874 4.183 -7.464 1.00 75.06 171 ASP A O 1
ATOM 1335 N N . THR A 1 172 ? 19.277 5.398 -8.457 1.00 77.75 172 THR A N 1
ATOM 1336 C CA . THR A 1 172 ? 18.603 5.823 -7.217 1.00 77.75 172 THR A CA 1
ATOM 1337 C C . THR A 1 172 ? 17.199 5.250 -7.052 1.00 77.75 172 THR A C 1
ATOM 1339 O O . THR A 1 172 ? 16.459 5.710 -6.184 1.00 77.75 172 THR A O 1
ATOM 1342 N N . ILE A 1 173 ? 16.819 4.264 -7.872 1.00 84.31 173 ILE A N 1
ATOM 1343 C CA . ILE A 1 173 ? 15.508 3.616 -7.763 1.00 84.31 173 ILE A CA 1
ATOM 1344 C C . ILE A 1 173 ? 15.472 2.805 -6.461 1.00 84.31 173 ILE A C 1
ATOM 1346 O O . ILE A 1 173 ? 16.026 1.710 -6.375 1.00 84.31 173 ILE A O 1
ATOM 1350 N N . GLY A 1 174 ? 14.821 3.359 -5.440 1.00 83.94 174 GLY A N 1
ATOM 1351 C CA . GLY A 1 174 ? 14.625 2.735 -4.133 1.00 83.94 174 GLY A CA 1
ATOM 1352 C C . GLY A 1 174 ? 13.474 1.731 -4.130 1.00 83.94 174 GLY A C 1
ATOM 1353 O O . GLY A 1 174 ? 12.547 1.899 -3.353 1.00 83.94 174 GLY A O 1
ATOM 1354 N N . ASN A 1 175 ? 13.533 0.723 -5.003 1.00 90.56 175 ASN A N 1
ATOM 1355 C CA . ASN A 1 175 ? 12.472 -0.264 -5.209 1.00 90.56 175 ASN A CA 1
ATOM 1356 C C . ASN A 1 175 ? 13.042 -1.687 -5.139 1.00 90.56 175 ASN A C 1
ATOM 1358 O O . ASN A 1 175 ? 14.065 -1.977 -5.769 1.00 90.56 175 ASN A O 1
ATOM 1362 N N . ALA A 1 176 ? 12.379 -2.594 -4.422 1.00 91.75 176 ALA A N 1
ATOM 1363 C CA . ALA A 1 176 ? 12.830 -3.975 -4.271 1.00 91.75 176 ALA A CA 1
ATOM 1364 C C . ALA A 1 176 ? 12.943 -4.736 -5.609 1.00 91.75 176 ALA A C 1
ATOM 1366 O O . ALA A 1 176 ? 13.868 -5.534 -5.771 1.00 91.75 176 ALA A O 1
ATOM 1367 N N . MET A 1 177 ? 12.091 -4.449 -6.602 1.00 93.88 177 MET A N 1
ATOM 1368 C CA . MET A 1 177 ? 12.228 -5.002 -7.959 1.00 93.88 177 MET A CA 1
ATOM 1369 C C . MET A 1 177 ? 13.542 -4.559 -8.606 1.00 93.88 177 MET A C 1
ATOM 1371 O O . MET A 1 177 ? 14.310 -5.386 -9.098 1.00 93.88 177 MET A O 1
ATOM 1375 N N . ALA A 1 178 ? 13.840 -3.257 -8.553 1.00 91.31 178 ALA A N 1
ATOM 1376 C CA . ALA A 1 178 ? 15.071 -2.703 -9.107 1.00 91.31 178 ALA A CA 1
ATOM 1377 C C . ALA A 1 178 ? 16.313 -3.263 -8.398 1.00 91.31 178 ALA A C 1
ATOM 1379 O O . ALA A 1 178 ? 17.312 -3.559 -9.056 1.00 91.31 178 ALA A O 1
ATOM 1380 N N . LEU A 1 179 ? 16.244 -3.462 -7.077 1.00 90.19 179 LEU A N 1
ATOM 1381 C CA . LEU A 1 179 ? 17.308 -4.091 -6.294 1.00 90.19 179 LEU A CA 1
ATOM 1382 C C . LEU A 1 179 ? 17.559 -5.540 -6.732 1.00 90.19 179 LEU A C 1
ATOM 1384 O O . LEU A 1 179 ? 18.711 -5.918 -6.938 1.00 90.19 179 LEU A O 1
ATOM 1388 N N . LEU A 1 180 ? 16.511 -6.348 -6.907 1.00 91.25 180 LEU A N 1
ATOM 1389 C CA . LEU A 1 180 ? 16.654 -7.733 -7.370 1.00 91.25 180 LEU A CA 1
ATOM 1390 C C . LEU A 1 180 ? 17.224 -7.811 -8.786 1.00 91.25 180 LEU A C 1
ATOM 1392 O O . LEU A 1 180 ? 18.105 -8.628 -9.051 1.00 91.25 180 LEU A O 1
ATOM 1396 N N . MET A 1 181 ? 16.773 -6.939 -9.684 1.00 91.62 181 MET A N 1
ATOM 1397 C CA . MET A 1 181 ? 17.244 -6.953 -11.066 1.00 91.62 181 MET A CA 1
ATOM 1398 C C . MET A 1 181 ? 18.691 -6.465 -11.184 1.00 91.62 181 MET A C 1
ATOM 1400 O O . MET A 1 181 ? 19.533 -7.134 -11.781 1.00 91.62 181 MET A O 1
ATOM 1404 N N . SER A 1 182 ? 19.011 -5.322 -10.576 1.00 87.69 182 SER A N 1
ATOM 1405 C CA . SER A 1 182 ? 20.335 -4.701 -10.715 1.00 87.69 182 SER A CA 1
ATOM 1406 C C . SER A 1 182 ? 21.393 -5.262 -9.764 1.00 87.69 182 SER A C 1
ATOM 1408 O O . SER A 1 182 ? 22.572 -5.293 -10.116 1.00 87.69 182 SER A O 1
ATOM 1410 N N . GLY A 1 183 ? 20.995 -5.698 -8.566 1.00 85.88 183 GLY A N 1
ATOM 1411 C CA . GLY A 1 183 ? 21.896 -6.205 -7.529 1.00 85.88 183 GLY A CA 1
ATOM 1412 C C . GLY A 1 183 ? 22.082 -7.721 -7.549 1.00 85.88 183 GLY A C 1
ATOM 1413 O O . GLY A 1 183 ? 23.158 -8.200 -7.191 1.00 85.88 183 GLY A O 1
ATOM 1414 N N . TYR A 1 184 ? 21.061 -8.468 -7.983 1.00 86.88 184 TYR A N 1
ATOM 1415 C CA . TYR A 1 184 ? 21.056 -9.937 -7.970 1.00 86.88 184 TYR A CA 1
ATOM 1416 C C . TYR A 1 184 ? 20.924 -10.568 -9.362 1.00 86.88 184 TYR A C 1
ATOM 1418 O O . TYR A 1 184 ? 21.085 -11.775 -9.489 1.00 86.88 184 TYR A O 1
ATOM 1426 N N . GLY A 1 185 ? 20.680 -9.780 -10.414 1.00 88.12 185 GLY A N 1
ATOM 1427 C CA . GLY A 1 185 ? 20.700 -10.255 -11.800 1.00 88.12 185 GLY A CA 1
ATOM 1428 C C . GLY A 1 185 ? 19.438 -10.988 -12.259 1.00 88.12 185 GLY A C 1
ATOM 1429 O O . GLY A 1 185 ? 19.443 -11.572 -13.341 1.00 88.12 185 GLY A O 1
ATOM 1430 N N . TYR A 1 186 ? 18.366 -10.972 -11.465 1.00 90.56 186 TYR A N 1
ATOM 1431 C CA . TYR A 1 186 ? 17.079 -11.541 -11.864 1.00 90.56 186 TYR A CA 1
ATOM 1432 C C . TYR A 1 186 ? 16.440 -10.713 -12.978 1.00 90.56 186 TYR A C 1
ATOM 1434 O O . TYR A 1 186 ? 16.509 -9.486 -12.970 1.00 90.56 186 TYR A O 1
ATOM 1442 N N . ASN A 1 187 ? 15.774 -11.360 -13.930 1.00 92.00 187 ASN A N 1
ATOM 1443 C CA . ASN A 1 187 ? 14.908 -10.634 -14.854 1.00 92.00 187 ASN A CA 1
ATOM 1444 C C . ASN A 1 187 ? 13.628 -10.142 -14.145 1.00 92.00 187 ASN A C 1
ATOM 1446 O O . ASN A 1 187 ? 13.373 -10.468 -12.984 1.00 92.00 187 ASN A O 1
ATOM 1450 N N . GLU A 1 188 ? 12.821 -9.339 -14.840 1.00 93.62 188 GLU A N 1
ATOM 1451 C CA . GLU A 1 188 ? 11.615 -8.729 -14.261 1.00 93.62 188 GLU A CA 1
ATOM 1452 C C . GLU A 1 188 ? 10.606 -9.773 -13.753 1.00 93.62 188 GLU A C 1
ATOM 1454 O O . GLU A 1 188 ? 10.089 -9.631 -12.646 1.00 93.62 188 GLU A O 1
ATOM 1459 N N . ASP A 1 189 ? 10.373 -10.855 -14.501 1.00 93.94 189 ASP A N 1
ATOM 1460 C CA . ASP A 1 189 ? 9.434 -11.910 -14.103 1.00 93.94 189 ASP A CA 1
ATOM 1461 C C . ASP A 1 189 ? 9.951 -12.706 -12.896 1.00 93.94 189 ASP A C 1
ATOM 1463 O O . ASP A 1 189 ? 9.193 -13.019 -11.975 1.00 93.94 189 ASP A O 1
ATOM 1467 N N . GLU A 1 190 ? 11.249 -13.021 -12.871 1.00 93.62 190 GLU A N 1
ATOM 1468 C CA . GLU A 1 190 ? 11.903 -13.672 -11.733 1.00 93.62 190 GLU A CA 1
ATOM 1469 C C . GLU A 1 190 ? 11.800 -12.802 -10.477 1.00 93.62 190 GLU A C 1
ATOM 1471 O O . GLU A 1 190 ? 11.310 -13.273 -9.451 1.00 93.62 190 GLU A O 1
ATOM 1476 N N . ALA A 1 191 ? 12.181 -11.525 -10.567 1.00 94.44 191 ALA A N 1
ATOM 1477 C CA . ALA A 1 191 ? 12.097 -10.578 -9.460 1.00 94.44 191 ALA A CA 1
ATOM 1478 C C . ALA A 1 191 ? 10.653 -10.426 -8.948 1.00 94.44 191 ALA A C 1
ATOM 1480 O O . ALA A 1 191 ? 10.417 -10.464 -7.738 1.00 94.44 191 ALA A O 1
ATOM 1481 N N . ALA A 1 192 ? 9.674 -10.348 -9.856 1.00 95.38 192 ALA A N 1
ATOM 1482 C CA . ALA A 1 192 ? 8.261 -10.265 -9.497 1.00 95.38 192 ALA A CA 1
ATOM 1483 C C . ALA A 1 192 ? 7.790 -11.520 -8.754 1.00 95.38 192 ALA A C 1
ATOM 1485 O O . ALA A 1 192 ? 7.064 -11.419 -7.765 1.00 95.38 192 ALA A O 1
ATOM 1486 N N . ASN A 1 193 ? 8.196 -12.707 -9.207 1.00 94.81 193 ASN A N 1
ATOM 1487 C CA . ASN A 1 193 ? 7.845 -13.967 -8.553 1.00 94.81 193 ASN A CA 1
ATOM 1488 C C . ASN A 1 193 ? 8.496 -14.101 -7.169 1.00 94.81 193 ASN A C 1
ATOM 1490 O O . ASN A 1 193 ? 7.855 -14.602 -6.245 1.00 94.81 193 ASN A O 1
ATOM 1494 N N . ILE A 1 194 ? 9.726 -13.608 -7.007 1.00 94.69 194 ILE A N 1
ATOM 1495 C CA . ILE A 1 194 ? 10.410 -13.534 -5.711 1.00 94.69 194 ILE A CA 1
ATOM 1496 C C . ILE A 1 194 ? 9.639 -12.631 -4.743 1.00 94.69 194 ILE A C 1
ATOM 1498 O O . ILE A 1 194 ? 9.297 -13.076 -3.649 1.00 94.69 194 ILE A O 1
ATOM 1502 N N . LEU A 1 195 ? 9.299 -11.402 -5.150 1.00 94.81 195 LEU A N 1
ATOM 1503 C CA . LEU A 1 195 ? 8.522 -10.483 -4.308 1.00 94.81 195 LEU A CA 1
ATOM 1504 C C . LEU A 1 195 ? 7.160 -11.067 -3.945 1.00 94.81 195 LEU A C 1
ATOM 1506 O O . LEU A 1 195 ? 6.766 -11.025 -2.785 1.00 94.81 195 LEU A O 1
ATOM 1510 N N . LYS A 1 196 ? 6.449 -11.647 -4.917 1.00 95.38 196 LYS A N 1
ATOM 1511 C CA . LYS A 1 196 ? 5.159 -12.310 -4.686 1.00 95.38 196 LYS A CA 1
ATOM 1512 C C . LYS A 1 196 ? 5.266 -13.413 -3.637 1.00 95.38 196 LYS A C 1
ATOM 1514 O O . LYS A 1 196 ? 4.399 -13.500 -2.770 1.00 95.38 196 LYS A O 1
ATOM 1519 N N . ARG A 1 197 ? 6.327 -14.224 -3.682 1.00 95.06 197 ARG A N 1
ATOM 1520 C CA . ARG A 1 197 ? 6.588 -15.245 -2.662 1.00 95.06 197 ARG A CA 1
ATOM 1521 C C . ARG A 1 197 ? 6.813 -14.621 -1.285 1.00 95.06 197 ARG A C 1
ATOM 1523 O O . ARG A 1 197 ? 6.123 -15.003 -0.346 1.00 95.06 197 ARG A O 1
ATOM 1530 N N . GLU A 1 198 ? 7.709 -13.641 -1.172 1.00 94.88 198 GLU A N 1
ATOM 1531 C CA . GLU A 1 198 ? 7.993 -12.963 0.104 1.00 94.88 198 GLU A CA 1
ATOM 1532 C C . GLU A 1 198 ? 6.753 -12.283 0.698 1.00 94.88 198 GLU A C 1
ATOM 1534 O O . GLU A 1 198 ? 6.518 -12.378 1.901 1.00 94.88 198 GLU A O 1
ATOM 1539 N N . ILE A 1 199 ? 5.934 -11.628 -0.132 1.00 94.94 199 ILE A N 1
ATOM 1540 C CA . ILE A 1 199 ? 4.676 -10.998 0.290 1.00 94.94 199 ILE A CA 1
ATOM 1541 C C . ILE A 1 199 ? 3.734 -12.053 0.874 1.00 94.94 199 ILE A C 1
ATOM 1543 O O . ILE A 1 199 ? 3.241 -11.874 1.986 1.00 94.94 199 ILE A O 1
ATOM 1547 N N . SER A 1 200 ? 3.519 -13.166 0.165 1.00 94.62 200 SER A N 1
ATOM 1548 C CA . SER A 1 200 ? 2.639 -14.241 0.635 1.00 94.62 200 SER A CA 1
ATOM 1549 C C . SER A 1 200 ? 3.130 -14.866 1.940 1.00 94.62 200 SER A C 1
ATOM 1551 O O . SER A 1 200 ? 2.340 -15.024 2.867 1.00 94.62 200 SER A O 1
ATOM 1553 N N . GLU A 1 201 ? 4.427 -15.160 2.052 1.00 95.88 201 GLU A N 1
ATOM 1554 C CA . GLU A 1 201 ? 5.001 -15.722 3.278 1.00 95.88 201 GLU A CA 1
ATOM 1555 C C . GLU A 1 201 ? 4.937 -14.748 4.464 1.00 95.88 201 GLU A C 1
ATOM 1557 O O . GLU A 1 201 ? 4.725 -15.168 5.603 1.00 95.88 201 GLU A O 1
ATOM 1562 N N . LEU A 1 202 ? 5.132 -13.446 4.225 1.00 96.06 202 LEU A N 1
ATOM 1563 C CA . LEU A 1 202 ? 5.006 -12.418 5.259 1.00 96.06 202 LEU A CA 1
ATOM 1564 C C . LEU A 1 202 ? 3.573 -12.318 5.775 1.00 96.06 202 LEU A C 1
ATOM 1566 O O . LEU A 1 202 ? 3.376 -12.290 6.989 1.00 96.06 202 LEU A O 1
ATOM 1570 N N . GLU A 1 203 ? 2.591 -12.261 4.874 1.00 95.88 203 GLU A N 1
ATOM 1571 C CA . GLU A 1 203 ? 1.182 -12.166 5.251 1.00 95.88 203 GLU A CA 1
ATOM 1572 C C . GLU A 1 203 ? 0.694 -13.432 5.962 1.00 95.88 203 GLU A C 1
ATOM 1574 O O . GLU A 1 203 ? 0.039 -13.319 6.996 1.00 95.88 203 GLU A O 1
ATOM 1579 N N . GLU A 1 204 ? 1.054 -14.623 5.471 1.00 95.88 204 GLU A N 1
ATOM 1580 C CA . GLU A 1 204 ? 0.697 -15.900 6.099 1.00 95.88 204 GLU A CA 1
ATOM 1581 C C . GLU A 1 204 ? 1.208 -15.959 7.541 1.00 95.88 204 GLU A C 1
ATOM 1583 O O . GLU A 1 204 ? 0.415 -16.087 8.477 1.00 95.88 204 GLU A O 1
ATOM 1588 N N . ARG A 1 205 ? 2.517 -15.749 7.744 1.00 96.94 205 ARG A N 1
ATOM 1589 C CA . ARG A 1 205 ? 3.118 -15.763 9.086 1.00 96.94 205 ARG A CA 1
ATOM 1590 C C . ARG A 1 205 ? 2.531 -14.679 9.986 1.00 96.94 205 ARG A C 1
ATOM 1592 O O . ARG A 1 205 ? 2.290 -14.925 11.165 1.00 96.94 205 ARG A O 1
ATOM 1599 N N . ALA A 1 206 ? 2.288 -13.480 9.453 1.00 95.81 206 ALA A N 1
ATOM 1600 C CA . ALA A 1 206 ? 1.699 -12.395 10.231 1.00 95.81 206 ALA A CA 1
ATOM 1601 C C . ALA A 1 206 ? 0.272 -12.716 10.691 1.00 95.81 206 ALA A C 1
ATOM 1603 O O . ALA A 1 206 ? -0.097 -12.387 11.818 1.00 95.81 206 ALA A O 1
ATOM 1604 N N . LEU A 1 207 ? -0.534 -13.356 9.840 1.00 94.88 207 LEU A N 1
ATOM 1605 C CA . LEU A 1 207 ? -1.895 -13.765 10.178 1.00 94.88 207 LEU A CA 1
ATOM 1606 C C . LEU A 1 207 ? -1.903 -14.917 11.188 1.00 94.88 207 LEU A C 1
ATOM 1608 O O . LEU A 1 207 ? -2.695 -14.883 12.130 1.00 94.88 207 LEU A O 1
ATOM 1612 N N . GLU A 1 208 ? -1.004 -15.895 11.055 1.00 96.00 208 GLU A N 1
ATOM 1613 C CA . GLU A 1 208 ? -0.814 -16.954 12.055 1.00 96.00 208 GLU A CA 1
ATOM 1614 C C . GLU A 1 208 ? -0.460 -16.377 13.432 1.00 96.00 208 GLU A C 1
ATOM 1616 O O . GLU A 1 208 ? -1.109 -16.687 14.436 1.00 96.00 208 GLU A O 1
ATOM 1621 N N . GLU A 1 209 ? 0.532 -15.487 13.474 1.00 96.44 209 GLU A N 1
ATOM 1622 C CA . GLU A 1 209 ? 0.974 -14.795 14.684 1.00 96.44 209 GLU A CA 1
ATOM 1623 C C . GLU A 1 209 ? -0.126 -13.905 15.273 1.00 96.44 209 GLU A C 1
ATOM 1625 O O . GLU A 1 209 ? -0.348 -13.920 16.485 1.00 96.44 209 GLU A O 1
ATOM 1630 N N . PHE A 1 210 ? -0.872 -13.182 14.435 1.00 94.25 210 PHE A N 1
ATOM 1631 C CA . PHE A 1 210 ? -2.032 -12.401 14.858 1.00 94.25 210 PHE A CA 1
ATOM 1632 C C . PHE A 1 210 ? -3.115 -13.292 15.478 1.00 94.25 210 PHE A C 1
ATOM 1634 O O . PHE A 1 210 ? -3.661 -12.959 16.531 1.00 94.25 210 PHE A O 1
ATOM 1641 N N . HIS A 1 211 ? -3.430 -14.437 14.870 1.00 93.00 211 HIS A N 1
ATOM 1642 C CA . HIS A 1 211 ? -4.421 -15.364 15.410 1.00 93.00 211 HIS A CA 1
ATOM 1643 C C . HIS A 1 211 ? -3.955 -15.990 16.727 1.00 93.00 211 HIS A C 1
ATOM 1645 O O . HIS A 1 211 ? -4.749 -16.106 17.665 1.00 93.00 211 HIS A O 1
ATOM 1651 N N . ALA A 1 212 ? -2.674 -16.339 16.849 1.00 94.31 212 ALA A N 1
ATOM 1652 C CA . ALA A 1 212 ? -2.089 -16.773 18.115 1.00 94.31 212 ALA A CA 1
ATOM 1653 C C . ALA A 1 212 ? -2.163 -15.659 19.173 1.00 94.31 212 ALA A C 1
ATOM 1655 O O . ALA A 1 212 ? -2.570 -15.900 20.315 1.00 94.31 212 ALA A O 1
ATOM 1656 N N . TRP A 1 213 ? -1.846 -14.421 18.785 1.00 93.69 213 TRP A N 1
ATOM 1657 C CA . TRP A 1 213 ? -1.963 -13.250 19.643 1.00 93.69 213 TRP A CA 1
ATOM 1658 C C . TRP A 1 213 ? -3.400 -13.009 20.081 1.00 93.69 213 TRP A C 1
ATOM 1660 O O . TRP A 1 213 ? -3.595 -12.733 21.256 1.00 93.69 213 TRP A O 1
ATOM 1670 N N . GLN A 1 214 ? -4.394 -13.146 19.202 1.00 89.94 214 GLN A N 1
ATOM 1671 C CA . GLN A 1 214 ? -5.814 -12.944 19.502 1.00 89.94 214 GLN A CA 1
ATOM 1672 C C . GLN A 1 214 ? -6.358 -14.022 20.452 1.00 89.94 214 GLN A C 1
ATOM 1674 O O . GLN A 1 214 ? -7.127 -13.710 21.360 1.00 89.94 214 GLN A O 1
ATOM 1679 N N . ASN A 1 215 ? -5.926 -15.274 20.273 1.00 90.31 215 ASN A N 1
ATOM 1680 C CA . ASN A 1 215 ? -6.397 -16.429 21.043 1.00 90.31 215 ASN A CA 1
ATOM 1681 C C . ASN A 1 215 ? -5.637 -16.661 22.360 1.00 90.31 215 ASN A C 1
ATOM 1683 O O . ASN A 1 215 ? -6.003 -17.550 23.128 1.00 90.31 215 ASN A O 1
ATOM 1687 N N . SER A 1 216 ? -4.576 -15.901 22.643 1.00 90.56 216 SER A N 1
ATOM 1688 C CA . SER A 1 216 ? -3.820 -16.072 23.887 1.00 90.56 216 SER A CA 1
ATOM 1689 C C . SER A 1 216 ? -4.591 -15.569 25.119 1.00 90.56 216 SER A C 1
ATOM 1691 O O . SER A 1 216 ? -5.509 -14.749 25.029 1.00 90.56 216 SER A O 1
ATOM 1693 N N . ASN A 1 217 ? -4.190 -16.024 26.307 1.00 87.50 217 ASN A N 1
ATOM 1694 C CA . ASN A 1 217 ? -4.788 -15.603 27.583 1.00 87.50 217 ASN A CA 1
ATOM 1695 C C . ASN A 1 217 ? -4.229 -14.264 28.106 1.00 87.50 217 ASN A C 1
ATOM 1697 O O . ASN A 1 217 ? -4.423 -13.925 29.272 1.00 87.50 217 ASN A O 1
ATOM 1701 N N . LEU A 1 218 ? -3.495 -13.516 27.276 1.00 86.31 218 LEU A N 1
ATOM 1702 C CA . LEU A 1 218 ? -2.910 -12.237 27.663 1.00 86.31 218 LEU A CA 1
ATOM 1703 C C . LEU A 1 218 ? -4.000 -11.169 27.804 1.00 86.31 218 LEU A C 1
ATOM 1705 O O . LEU A 1 218 ? -4.849 -11.002 26.927 1.00 86.31 218 LEU A O 1
ATOM 1709 N N . THR A 1 219 ? -3.958 -10.409 28.898 1.00 84.75 219 THR A N 1
ATOM 1710 C CA . THR A 1 219 ? -4.800 -9.219 29.064 1.00 84.75 219 THR A CA 1
ATOM 1711 C C . THR A 1 219 ? -4.334 -8.135 28.096 1.00 84.75 219 THR A C 1
ATOM 1713 O O . THR A 1 219 ? -3.152 -7.803 28.063 1.00 84.75 219 THR A O 1
ATOM 1716 N N . ARG A 1 220 ? -5.261 -7.562 27.322 1.00 88.69 220 ARG A N 1
ATOM 1717 C CA . ARG A 1 220 ? -4.981 -6.530 26.311 1.00 88.69 220 ARG A CA 1
ATOM 1718 C C . ARG A 1 220 ? -5.871 -5.324 26.552 1.00 88.69 220 ARG A C 1
ATOM 1720 O O . ARG A 1 220 ? -7.040 -5.487 26.911 1.00 88.69 220 ARG A O 1
ATOM 1727 N N . SER A 1 221 ? -5.350 -4.123 26.326 1.00 89.75 221 SER A N 1
ATOM 1728 C CA . SER A 1 221 ? -6.191 -2.933 26.363 1.00 89.75 221 SER A CA 1
ATOM 1729 C C . SER A 1 221 ? -7.115 -2.887 25.135 1.00 89.75 221 SER A C 1
ATOM 1731 O O . SER A 1 221 ? -6.727 -3.315 24.042 1.00 89.75 221 SER A O 1
ATOM 1733 N N . PRO A 1 222 ? -8.333 -2.329 25.261 1.00 87.06 222 PRO A N 1
ATOM 1734 C CA . PRO A 1 222 ? -9.194 -2.075 24.106 1.00 87.06 222 PRO A CA 1
ATOM 1735 C C . PRO A 1 222 ? -8.532 -1.174 23.051 1.00 87.06 222 PRO A C 1
ATOM 1737 O O . PRO A 1 222 ? -8.803 -1.321 21.860 1.00 87.06 222 PRO A O 1
ATOM 1740 N N . SER A 1 223 ? -7.650 -0.264 23.479 1.00 87.62 223 SER A N 1
ATOM 1741 C CA . SER A 1 223 ? -6.878 0.605 22.588 1.00 87.62 223 SER A CA 1
ATOM 1742 C C . SER A 1 223 ? -5.913 -0.194 21.717 1.00 87.62 223 SER A C 1
ATOM 1744 O O . SER A 1 223 ? -5.908 0.009 20.507 1.00 87.62 223 SER A O 1
ATOM 1746 N N . LEU A 1 224 ? -5.146 -1.125 22.300 1.00 89.62 224 LEU A N 1
ATOM 1747 C CA . LEU A 1 224 ? -4.210 -1.971 21.555 1.00 89.62 224 LEU A CA 1
ATOM 1748 C C . LEU A 1 224 ? -4.945 -2.853 20.541 1.00 89.62 224 LEU A C 1
ATOM 1750 O O . LEU A 1 224 ? -4.536 -2.947 19.387 1.00 89.62 224 LEU A O 1
ATOM 1754 N N . VAL A 1 225 ? -6.072 -3.443 20.950 1.00 89.44 225 VAL A N 1
ATOM 1755 C CA . VAL A 1 225 ? -6.938 -4.203 20.037 1.00 89.44 225 VAL A CA 1
ATOM 1756 C C . VAL A 1 225 ? -7.384 -3.322 18.870 1.00 89.44 225 VAL A C 1
ATOM 1758 O O . VAL A 1 225 ? -7.238 -3.708 17.713 1.00 89.44 225 VAL A O 1
ATOM 1761 N N . GLY A 1 226 ? -7.868 -2.113 19.157 1.00 86.81 226 GLY A N 1
ATOM 1762 C CA . GLY A 1 226 ? -8.286 -1.170 18.124 1.00 86.81 226 GLY A CA 1
ATOM 1763 C C . GLY A 1 226 ? -7.165 -0.729 17.183 1.00 86.81 226 GLY A C 1
ATOM 1764 O O . GLY A 1 226 ? -7.405 -0.624 15.979 1.00 86.81 226 GLY A O 1
ATOM 1765 N N . TYR A 1 227 ? -5.954 -0.531 17.701 1.00 87.94 227 TYR A N 1
ATOM 1766 C CA . TYR A 1 227 ? -4.772 -0.205 16.906 1.00 87.94 227 TYR A CA 1
ATOM 1767 C C . TYR A 1 227 ? -4.412 -1.331 15.937 1.00 87.94 227 TYR A C 1
ATOM 1769 O O . TYR A 1 227 ? -4.327 -1.081 14.737 1.00 87.94 227 TYR A O 1
ATOM 1777 N N . VAL A 1 228 ? -4.301 -2.574 16.422 1.00 90.44 228 VAL A N 1
ATOM 1778 C CA . VAL A 1 228 ? -3.983 -3.737 15.576 1.00 90.44 228 VAL A CA 1
ATOM 1779 C C . VAL A 1 228 ? -4.999 -3.871 14.441 1.00 90.44 228 VAL A C 1
ATOM 1781 O O . VAL A 1 228 ? -4.620 -3.960 13.276 1.00 90.44 228 VAL A O 1
ATOM 1784 N N . PHE A 1 229 ? -6.296 -3.783 14.750 1.00 89.25 229 PHE A N 1
ATOM 1785 C CA . PHE A 1 229 ? -7.341 -3.829 13.725 1.00 89.25 229 PHE A CA 1
ATOM 1786 C C . PHE A 1 229 ? -7.265 -2.677 12.725 1.00 89.25 229 PHE A C 1
ATOM 1788 O O . PHE A 1 229 ? -7.516 -2.875 11.534 1.00 89.25 229 PHE A O 1
ATOM 1795 N N . THR A 1 230 ? -6.921 -1.479 13.194 1.00 87.75 230 THR A N 1
ATOM 1796 C CA . THR A 1 230 ? -6.745 -0.310 12.328 1.00 87.75 230 THR A CA 1
ATOM 1797 C C . THR A 1 230 ? -5.583 -0.534 11.365 1.00 87.75 230 THR A C 1
ATOM 1799 O O . THR A 1 230 ? -5.763 -0.327 10.171 1.00 87.75 230 THR A O 1
ATOM 1802 N N . VAL A 1 231 ? -4.437 -1.031 11.838 1.00 89.00 231 VAL A N 1
ATOM 1803 C CA . VAL A 1 231 ? -3.282 -1.324 10.977 1.00 89.00 231 VAL A CA 1
ATOM 1804 C C . VAL A 1 231 ? -3.597 -2.4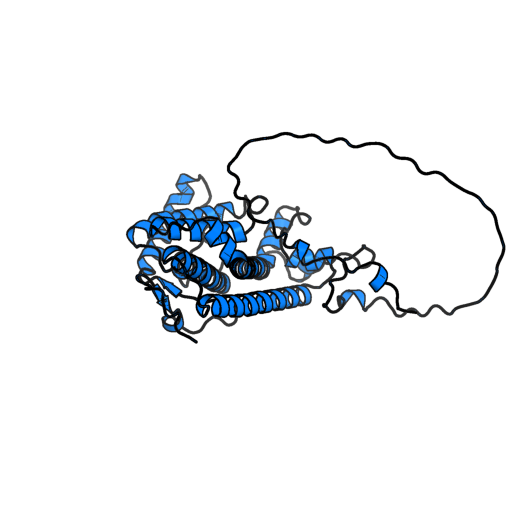29 9.967 1.00 89.00 231 VAL A C 1
ATOM 1806 O O . VAL A 1 231 ? -3.368 -2.237 8.777 1.00 89.00 231 VAL A O 1
ATOM 1809 N N . MET A 1 232 ? -4.183 -3.549 10.406 1.00 90.00 232 MET A N 1
ATOM 1810 C CA . MET A 1 232 ? -4.529 -4.668 9.517 1.00 90.00 232 MET A CA 1
ATOM 1811 C C . MET A 1 232 ? -5.475 -4.244 8.391 1.00 90.00 232 MET A C 1
ATOM 1813 O O . MET A 1 232 ? -5.240 -4.556 7.226 1.00 90.00 232 MET A O 1
ATOM 1817 N N . THR A 1 233 ? -6.549 -3.529 8.741 1.00 89.00 233 THR A N 1
ATOM 1818 C CA . THR A 1 233 ? -7.534 -3.074 7.750 1.00 89.00 233 THR A CA 1
ATOM 1819 C C . THR A 1 233 ? -6.996 -1.949 6.873 1.00 89.00 233 THR A C 1
ATOM 1821 O O . THR A 1 233 ? -7.377 -1.873 5.708 1.00 89.00 233 THR A O 1
ATOM 1824 N N . ALA A 1 234 ? -6.074 -1.125 7.382 1.00 89.56 234 ALA A N 1
ATOM 1825 C CA . ALA A 1 234 ? -5.402 -0.116 6.577 1.00 89.56 234 ALA A CA 1
ATOM 1826 C C . ALA A 1 234 ? -4.467 -0.722 5.536 1.00 89.56 234 ALA A C 1
ATOM 1828 O O . ALA A 1 234 ? -4.532 -0.333 4.372 1.00 89.56 234 ALA A O 1
ATOM 1829 N N . ALA A 1 235 ? -3.659 -1.701 5.933 1.00 90.38 235 ALA A N 1
ATOM 1830 C CA . ALA A 1 235 ? -2.782 -2.442 5.038 1.00 90.38 235 ALA A CA 1
ATOM 1831 C C . ALA A 1 235 ? -3.580 -3.186 3.953 1.00 90.38 235 ALA A C 1
ATOM 1833 O O . ALA A 1 235 ? -3.371 -2.953 2.764 1.00 90.38 235 ALA A O 1
ATOM 1834 N N . GLY A 1 236 ? -4.582 -3.987 4.339 1.00 91.06 236 GLY A N 1
ATOM 1835 C CA . GLY A 1 236 ? -5.433 -4.686 3.371 1.00 91.06 236 GLY A CA 1
ATOM 1836 C C . GLY A 1 236 ? -6.192 -3.728 2.447 1.00 91.06 236 GLY A C 1
ATOM 1837 O O . GLY A 1 236 ? -6.256 -3.938 1.236 1.00 91.06 236 GLY A O 1
ATOM 1838 N N . GLY A 1 237 ? -6.716 -2.627 2.987 1.00 91.06 237 GLY A N 1
ATOM 1839 C CA . GLY A 1 237 ? -7.378 -1.590 2.202 1.00 91.06 237 GLY A CA 1
ATOM 1840 C C . GLY A 1 237 ? -6.459 -0.859 1.226 1.00 91.06 237 GLY A C 1
ATOM 1841 O O . GLY A 1 237 ? -6.867 -0.559 0.103 1.00 91.06 237 GLY A O 1
ATOM 1842 N N . PHE A 1 238 ? -5.213 -0.605 1.621 1.00 90.44 238 PHE A N 1
ATOM 1843 C CA . PHE A 1 238 ? -4.198 -0.041 0.741 1.00 90.44 238 PHE A CA 1
ATOM 1844 C C . PHE A 1 238 ? -3.842 -1.014 -0.385 1.00 90.44 238 PHE A C 1
ATOM 1846 O O . PHE A 1 238 ? -3.879 -0.624 -1.550 1.00 90.44 238 PHE A O 1
ATOM 1853 N N . ASN A 1 239 ? -3.624 -2.293 -0.068 1.00 91.56 239 ASN A N 1
ATOM 1854 C CA . ASN A 1 239 ? -3.381 -3.350 -1.053 1.00 91.56 239 ASN A CA 1
ATOM 1855 C C . ASN A 1 239 ? -4.535 -3.463 -2.060 1.00 91.56 239 ASN A C 1
ATOM 1857 O O . ASN A 1 239 ? -4.314 -3.565 -3.270 1.00 91.56 239 ASN A O 1
ATOM 1861 N N . TYR A 1 240 ? -5.774 -3.365 -1.571 1.00 91.25 240 TYR A N 1
ATOM 1862 C CA . TYR A 1 240 ? -6.966 -3.358 -2.411 1.00 91.25 240 TYR A CA 1
ATOM 1863 C C . TYR A 1 240 ? -6.991 -2.148 -3.347 1.00 91.25 240 TYR A C 1
ATOM 1865 O O . TYR A 1 240 ? -7.180 -2.304 -4.554 1.00 91.25 240 TYR A O 1
ATOM 1873 N N . TRP A 1 241 ? -6.745 -0.945 -2.824 1.00 91.00 241 TRP A N 1
ATOM 1874 C CA . TRP A 1 241 ? -6.673 0.267 -3.638 1.00 91.00 241 TRP A CA 1
ATOM 1875 C C . TRP A 1 241 ? -5.575 0.183 -4.703 1.00 91.00 241 TRP A C 1
ATOM 1877 O O . TRP A 1 241 ? -5.849 0.468 -5.869 1.00 91.00 241 TRP A O 1
ATOM 1887 N N . MET A 1 242 ? -4.364 -0.255 -4.340 1.00 90.81 242 MET A N 1
ATOM 1888 C CA . MET A 1 242 ? -3.252 -0.366 -5.285 1.00 90.81 242 MET A CA 1
ATOM 1889 C C . MET A 1 242 ? -3.604 -1.274 -6.465 1.00 90.81 242 MET A C 1
ATOM 1891 O O . MET A 1 242 ? -3.328 -0.906 -7.601 1.00 90.81 242 MET A O 1
ATOM 1895 N N . SER A 1 243 ? -4.306 -2.390 -6.222 1.00 89.69 243 SER A N 1
ATOM 1896 C CA . SER A 1 243 ? -4.707 -3.346 -7.270 1.00 89.69 243 SER A CA 1
ATOM 1897 C C . SER A 1 243 ? -5.696 -2.805 -8.320 1.00 89.69 243 SER A C 1
ATOM 1899 O O . SER A 1 243 ? -5.855 -3.420 -9.373 1.00 89.69 243 SER A O 1
ATOM 1901 N N . HIS A 1 244 ? -6.317 -1.646 -8.074 1.00 86.31 244 HIS A N 1
ATOM 1902 C CA . HIS A 1 244 ? -7.236 -0.978 -9.009 1.00 86.31 244 HIS A CA 1
ATOM 1903 C C . HIS A 1 244 ? -6.762 0.401 -9.456 1.00 86.31 244 HIS A C 1
ATOM 1905 O O . HIS A 1 244 ? -7.381 1.014 -10.322 1.00 86.31 244 HIS A O 1
ATOM 1911 N N . SER A 1 245 ? -5.733 0.940 -8.810 1.00 87.50 245 SER A N 1
ATOM 1912 C CA . SER A 1 245 ? -5.392 2.342 -8.966 1.00 87.50 245 SER A CA 1
ATOM 1913 C C . SER A 1 245 ? -4.719 2.583 -10.308 1.00 87.50 245 SER A C 1
ATOM 1915 O O . SER A 1 245 ? -3.674 2.005 -10.626 1.00 87.50 245 SER A O 1
ATOM 1917 N N . GLU A 1 246 ? -5.308 3.493 -11.088 1.00 86.00 246 GLU A N 1
ATOM 1918 C CA . GLU A 1 246 ? -4.779 3.896 -12.388 1.00 86.00 246 GLU A CA 1
ATOM 1919 C C . GLU A 1 246 ? -3.375 4.507 -12.255 1.00 86.00 246 GLU A C 1
ATOM 1921 O O . GLU A 1 246 ? -2.639 4.548 -13.234 1.00 86.00 246 GLU A O 1
ATOM 1926 N N . ARG A 1 247 ? -2.965 4.912 -11.042 1.00 85.06 247 ARG A N 1
ATOM 1927 C CA . ARG A 1 247 ? -1.605 5.362 -10.711 1.00 85.06 247 ARG A CA 1
ATOM 1928 C C . ARG A 1 247 ? -0.533 4.316 -11.041 1.00 85.06 247 ARG A C 1
ATOM 1930 O O . ARG A 1 247 ? 0.549 4.702 -11.481 1.00 85.06 247 ARG A O 1
ATOM 1937 N N . TYR A 1 248 ? -0.807 3.030 -10.815 1.00 86.31 248 TYR A N 1
ATOM 1938 C CA . TYR A 1 248 ? 0.164 1.942 -11.003 1.00 86.31 248 TYR A CA 1
ATOM 1939 C C . TYR A 1 248 ? 0.061 1.310 -12.392 1.00 86.31 248 TYR A C 1
ATOM 1941 O O . TYR A 1 248 ? 1.070 1.015 -13.023 1.00 86.31 248 TYR A O 1
ATOM 1949 N N . PHE A 1 249 ? -1.160 1.158 -12.909 1.00 85.56 249 PHE A N 1
ATOM 1950 C CA . PHE A 1 249 ? -1.428 0.451 -14.167 1.00 85.56 249 PHE A CA 1
ATOM 1951 C C . PHE A 1 249 ? -1.631 1.393 -15.349 1.00 85.56 249 PHE A C 1
ATOM 1953 O O . PHE A 1 249 ? -2.518 1.198 -16.183 1.00 85.56 249 PHE A O 1
ATOM 1960 N N . ARG A 1 250 ? -0.813 2.440 -15.409 1.00 82.69 250 ARG A N 1
ATOM 1961 C CA . ARG A 1 250 ? -0.881 3.415 -16.489 1.00 82.69 250 ARG A CA 1
ATOM 1962 C C . ARG A 1 250 ? -0.510 2.769 -17.821 1.00 82.69 250 ARG A C 1
ATOM 1964 O O . ARG A 1 250 ? 0.367 1.914 -17.896 1.00 82.69 250 ARG A O 1
ATOM 1971 N N . THR A 1 251 ? -1.163 3.217 -18.886 1.00 82.56 251 THR A N 1
ATOM 1972 C CA . THR A 1 251 ? -0.905 2.748 -20.257 1.00 82.56 251 THR A CA 1
ATOM 1973 C C . THR A 1 251 ? -0.116 3.760 -21.087 1.00 82.56 251 THR A C 1
ATOM 1975 O O . THR A 1 251 ? 0.075 3.547 -22.278 1.00 82.56 251 THR A O 1
ATOM 1978 N N . ASP A 1 252 ? 0.296 4.881 -20.490 1.00 84.25 252 ASP A N 1
ATOM 1979 C CA . ASP A 1 252 ? 0.983 5.997 -21.149 1.00 84.25 252 ASP A CA 1
ATOM 1980 C C . ASP A 1 252 ? 2.492 6.049 -20.841 1.00 84.25 252 ASP A C 1
ATOM 1982 O O . ASP A 1 252 ? 3.105 7.107 -20.972 1.00 84.25 252 ASP A O 1
ATOM 1986 N N . PHE A 1 253 ? 3.095 4.936 -20.410 1.00 85.94 253 PHE A N 1
ATOM 1987 C CA . PHE A 1 253 ? 4.545 4.847 -20.212 1.00 85.94 253 PHE A CA 1
ATOM 1988 C C . PHE A 1 253 ? 5.283 4.906 -21.555 1.00 85.94 253 PHE A C 1
ATOM 1990 O O . PHE A 1 253 ? 4.885 4.236 -22.510 1.00 85.94 253 PHE A O 1
ATOM 1997 N N . ALA A 1 254 ? 6.355 5.701 -21.633 1.00 88.94 254 ALA A N 1
ATOM 1998 C CA . ALA A 1 254 ? 7.228 5.726 -22.804 1.00 88.94 254 ALA A CA 1
ATOM 1999 C C . ALA A 1 254 ? 8.220 4.552 -22.798 1.00 88.94 254 ALA A C 1
ATOM 2001 O O . ALA A 1 254 ? 8.641 4.096 -23.861 1.00 88.94 254 ALA A O 1
ATOM 2002 N N . THR A 1 255 ? 8.585 4.068 -21.610 1.00 87.75 255 THR A N 1
ATOM 2003 C CA . THR A 1 255 ? 9.491 2.936 -21.411 1.00 87.75 255 THR A CA 1
ATOM 2004 C C . THR A 1 255 ? 8.805 1.590 -21.639 1.00 87.75 255 THR A C 1
ATOM 2006 O O . THR A 1 255 ? 7.644 1.363 -21.291 1.00 87.75 255 THR A O 1
ATOM 2009 N N . THR A 1 256 ? 9.560 0.667 -22.228 1.00 90.56 256 THR A N 1
ATOM 2010 C CA . THR A 1 256 ? 9.125 -0.694 -22.563 1.00 90.56 256 THR A CA 1
ATOM 2011 C C . THR A 1 256 ? 9.648 -1.726 -21.559 1.00 90.56 256 THR A C 1
ATOM 2013 O O . THR A 1 256 ? 10.473 -1.413 -20.698 1.00 90.56 256 THR A O 1
ATOM 2016 N N . ALA A 1 257 ? 9.183 -2.975 -21.657 1.00 89.31 257 ALA A N 1
ATOM 2017 C CA . ALA A 1 257 ? 9.767 -4.077 -20.887 1.00 89.31 257 ALA A CA 1
ATOM 2018 C C . ALA A 1 257 ? 11.242 -4.300 -21.269 1.00 89.31 257 ALA A C 1
ATOM 2020 O O . ALA A 1 257 ? 12.077 -4.567 -20.409 1.00 89.31 257 ALA A O 1
ATOM 2021 N N . GLU A 1 258 ? 11.590 -4.104 -22.542 1.00 89.19 258 GLU A N 1
ATOM 2022 C CA . GLU A 1 258 ? 12.964 -4.169 -23.034 1.00 89.19 258 GLU A CA 1
ATOM 2023 C C . GLU A 1 258 ? 13.851 -3.077 -22.426 1.00 89.19 258 GLU A C 1
ATOM 2025 O O . GLU A 1 258 ? 15.018 -3.332 -22.130 1.00 89.19 258 GLU A O 1
ATOM 2030 N N . ASP A 1 259 ? 13.320 -1.870 -22.205 1.00 90.75 259 ASP A N 1
ATOM 2031 C CA . ASP A 1 259 ? 14.058 -0.816 -21.504 1.00 90.75 259 ASP A CA 1
ATOM 2032 C C . ASP A 1 259 ? 14.306 -1.194 -20.040 1.00 90.75 259 ASP A C 1
ATOM 2034 O O . ASP A 1 259 ? 15.422 -1.013 -19.550 1.00 90.75 259 ASP A O 1
ATOM 2038 N N . ARG A 1 260 ? 13.308 -1.775 -19.360 1.00 92.06 260 ARG A N 1
ATOM 2039 C CA . ARG A 1 260 ? 13.440 -2.241 -17.968 1.00 92.06 260 ARG A CA 1
ATOM 2040 C C . ARG A 1 260 ? 14.417 -3.397 -17.821 1.00 92.06 260 ARG A C 1
ATOM 2042 O O . ARG A 1 260 ? 15.195 -3.412 -16.870 1.00 92.06 260 ARG A O 1
ATOM 2049 N N . ALA A 1 261 ? 14.462 -4.306 -18.792 1.00 89.38 261 ALA A N 1
ATOM 2050 C CA . ALA A 1 261 ? 15.417 -5.409 -18.813 1.00 89.38 261 ALA A CA 1
ATOM 2051 C C . ALA A 1 261 ? 16.884 -4.935 -18.788 1.00 89.38 261 ALA A C 1
ATOM 2053 O O . ALA A 1 261 ? 17.751 -5.664 -18.310 1.00 89.38 261 ALA A O 1
ATOM 2054 N N . ARG A 1 262 ? 17.176 -3.696 -19.218 1.00 87.56 262 ARG A N 1
ATOM 2055 C CA . ARG A 1 262 ? 18.528 -3.109 -19.142 1.00 87.56 262 ARG A CA 1
ATOM 2056 C C . ARG A 1 262 ? 19.004 -2.819 -17.714 1.00 87.56 262 ARG A C 1
ATOM 2058 O O . ARG A 1 262 ? 20.178 -2.508 -17.542 1.00 87.56 262 ARG A O 1
ATOM 2065 N N . LEU A 1 263 ? 18.133 -2.904 -16.701 1.00 85.69 263 LEU A N 1
ATOM 2066 C CA . LEU A 1 263 ? 18.555 -2.836 -15.295 1.00 85.69 263 LEU A CA 1
ATOM 2067 C C . LEU A 1 263 ? 19.397 -4.031 -14.870 1.00 85.69 263 LEU A C 1
ATOM 2069 O O . LEU A 1 263 ? 20.192 -3.899 -13.939 1.00 85.69 263 LEU A O 1
ATOM 2073 N N . VAL A 1 264 ? 19.211 -5.181 -15.520 1.00 83.50 264 VAL A N 1
ATOM 2074 C CA . VAL A 1 264 ? 19.987 -6.382 -15.230 1.00 83.50 264 VAL A CA 1
ATOM 2075 C C . VAL A 1 264 ? 21.438 -6.096 -15.603 1.00 83.50 264 VAL A C 1
ATOM 2077 O O . VAL A 1 264 ? 21.774 -5.915 -16.776 1.00 83.50 264 VAL A O 1
ATOM 2080 N N . ARG A 1 265 ? 22.303 -5.980 -14.591 1.00 71.19 265 ARG A N 1
ATOM 2081 C CA . ARG A 1 265 ? 23.728 -5.709 -14.804 1.00 71.19 265 ARG A CA 1
ATOM 2082 C C . ARG A 1 265 ? 24.407 -6.920 -15.446 1.00 71.19 265 ARG A C 1
ATOM 2084 O O . ARG A 1 265 ? 23.971 -8.055 -15.281 1.00 71.19 265 ARG A O 1
ATOM 2091 N N . ASN A 1 266 ? 25.491 -6.658 -16.177 1.00 59.94 266 ASN A N 1
ATOM 2092 C CA . ASN A 1 266 ? 26.269 -7.693 -16.859 1.00 59.94 266 ASN A CA 1
ATOM 2093 C C . ASN A 1 266 ? 26.772 -8.748 -15.839 1.00 59.94 266 ASN A C 1
ATOM 2095 O O . ASN A 1 266 ? 27.271 -8.334 -14.787 1.00 59.94 266 ASN A O 1
ATOM 2099 N N . PRO A 1 267 ? 26.700 -10.064 -16.125 1.00 54.88 267 PRO A N 1
ATOM 2100 C CA . PRO A 1 267 ? 27.144 -11.145 -15.232 1.00 54.88 267 PRO A CA 1
ATOM 2101 C C . PRO A 1 267 ? 28.566 -11.010 -14.674 1.00 54.88 267 PRO A C 1
ATOM 2103 O O . PRO A 1 267 ? 28.854 -11.535 -13.606 1.00 54.88 267 PRO A O 1
ATOM 2106 N N . ASP A 1 268 ? 29.441 -10.283 -15.375 1.00 55.03 268 ASP A N 1
ATOM 2107 C CA . ASP A 1 268 ? 30.829 -10.021 -14.964 1.00 55.03 268 ASP A CA 1
ATOM 2108 C C . ASP A 1 268 ? 30.950 -9.049 -13.775 1.00 55.03 268 ASP A C 1
ATOM 2110 O O . ASP A 1 268 ? 32.036 -8.838 -13.231 1.00 55.03 268 ASP A O 1
ATOM 2114 N N . SER A 1 269 ? 29.849 -8.408 -13.380 1.00 58.25 269 SER A N 1
ATOM 2115 C CA . SER A 1 269 ? 29.787 -7.599 -12.165 1.00 58.25 269 SER A CA 1
ATOM 2116 C C . SER A 1 269 ? 29.499 -8.491 -10.955 1.00 58.25 269 SER A C 1
ATOM 2118 O O . SER A 1 269 ? 28.781 -9.475 -11.071 1.00 58.25 269 SER A O 1
ATOM 2120 N N . CYS A 1 270 ? 30.078 -8.181 -9.789 1.00 59.97 270 CYS A N 1
ATOM 2121 C CA . CYS A 1 270 ? 29.915 -8.955 -8.550 1.00 59.97 270 CYS A CA 1
ATOM 2122 C C . CYS A 1 270 ? 28.460 -8.941 -8.037 1.00 59.97 270 CYS A C 1
ATOM 2124 O O . CYS A 1 270 ? 28.158 -8.254 -7.057 1.00 59.97 270 CYS A O 1
ATOM 2126 N N . LEU A 1 271 ? 27.566 -9.677 -8.695 1.00 67.12 271 LEU A N 1
ATOM 2127 C CA . LEU A 1 271 ? 26.171 -9.837 -8.308 1.00 67.12 271 LEU A CA 1
ATOM 2128 C C . LEU A 1 271 ? 26.077 -10.559 -6.957 1.00 67.12 271 LEU A C 1
ATOM 2130 O O . LEU A 1 271 ? 26.916 -11.396 -6.603 1.00 67.12 271 LEU A O 1
ATOM 2134 N N . GLY A 1 272 ? 25.064 -10.203 -6.170 1.00 64.69 272 GLY A N 1
ATOM 2135 C CA . GLY A 1 272 ? 24.707 -10.955 -4.973 1.00 64.69 272 GLY A CA 1
ATOM 2136 C C . GLY A 1 272 ? 24.092 -12.306 -5.341 1.00 64.69 272 GLY A C 1
ATOM 2137 O O . GLY A 1 272 ? 23.432 -12.433 -6.367 1.00 64.69 272 GLY A O 1
ATOM 2138 N N . CYS A 1 273 ? 24.266 -13.310 -4.481 1.00 72.94 273 CYS A N 1
ATOM 2139 C CA . CYS A 1 273 ? 23.473 -14.538 -4.525 1.00 72.94 273 CYS A CA 1
ATOM 2140 C C . CYS A 1 273 ? 22.451 -14.486 -3.392 1.00 72.94 273 CYS A C 1
ATOM 2142 O O . CYS A 1 273 ? 22.816 -14.192 -2.249 1.00 72.94 273 CYS A O 1
ATOM 2144 N N . LEU A 1 274 ? 21.185 -14.742 -3.722 1.00 80.56 274 LEU A N 1
ATOM 2145 C CA . LEU A 1 274 ? 20.097 -14.728 -2.756 1.00 80.56 274 LEU A CA 1
ATOM 2146 C C . LEU A 1 274 ? 19.910 -16.131 -2.165 1.00 80.56 274 LEU A C 1
ATOM 2148 O O . LEU A 1 274 ? 19.568 -17.074 -2.877 1.00 80.56 274 LEU A O 1
ATOM 2152 N N . GLN A 1 275 ? 20.126 -16.276 -0.858 1.00 80.62 275 GLN A N 1
ATOM 2153 C CA . GLN A 1 275 ? 20.009 -17.567 -0.180 1.00 80.62 275 GLN A CA 1
ATOM 2154 C C . GLN A 1 275 ? 18.564 -18.094 -0.216 1.00 80.62 275 GLN A C 1
ATOM 2156 O O . GLN A 1 275 ? 17.623 -17.367 0.087 1.00 80.62 275 GLN A O 1
ATOM 2161 N N . GLY A 1 276 ? 18.376 -19.373 -0.560 1.00 81.75 276 GLY A N 1
ATOM 2162 C CA . GLY A 1 276 ? 17.045 -20.003 -0.623 1.00 81.75 276 GLY A CA 1
ATOM 2163 C C . GLY A 1 276 ? 16.254 -19.712 -1.909 1.00 81.75 276 GLY A C 1
ATOM 2164 O O . GLY A 1 276 ? 15.076 -20.071 -2.017 1.00 81.75 276 GLY A O 1
ATOM 2165 N N . TYR A 1 277 ? 16.892 -19.083 -2.896 1.00 85.62 277 TYR A N 1
ATOM 2166 C CA . TYR A 1 277 ? 16.313 -18.761 -4.197 1.00 85.62 277 TYR A CA 1
ATOM 2167 C C . TYR A 1 277 ? 17.117 -19.411 -5.335 1.00 85.62 277 TYR A C 1
ATOM 2169 O O . TYR A 1 277 ? 18.323 -19.621 -5.190 1.00 85.62 277 TYR A O 1
ATOM 2177 N N . PRO A 1 278 ? 16.464 -19.788 -6.452 1.00 82.56 278 PRO A N 1
ATOM 2178 C CA . PRO A 1 278 ? 17.168 -20.327 -7.612 1.00 82.56 278 PRO A CA 1
ATOM 2179 C C . PRO A 1 278 ? 18.092 -19.265 -8.215 1.00 82.56 278 PRO A C 1
ATOM 2181 O O . PRO A 1 278 ? 17.767 -18.084 -8.185 1.00 82.56 278 PRO A O 1
ATOM 2184 N N . ALA A 1 279 ? 19.218 -19.685 -8.794 1.00 82.81 279 ALA A N 1
ATOM 2185 C CA . ALA A 1 279 ? 20.106 -18.762 -9.494 1.00 82.81 279 ALA A CA 1
ATOM 2186 C C . ALA A 1 279 ? 19.381 -18.093 -10.685 1.00 82.81 279 ALA A C 1
ATOM 2188 O O . ALA A 1 279 ? 18.609 -18.776 -11.369 1.00 82.81 279 ALA A O 1
ATOM 2189 N N . PRO A 1 280 ? 19.645 -16.801 -10.962 1.00 81.69 280 PRO A N 1
ATOM 2190 C CA . PRO A 1 280 ? 19.081 -16.102 -12.112 1.00 81.69 280 PRO A CA 1
ATOM 2191 C C . PRO A 1 280 ? 19.314 -16.850 -13.426 1.00 81.69 280 PRO A C 1
ATOM 2193 O O . PRO A 1 280 ? 20.441 -17.252 -13.734 1.00 81.69 280 PRO A O 1
ATOM 2196 N N . LEU A 1 281 ? 18.276 -16.982 -14.254 1.00 77.12 281 LEU A N 1
ATOM 2197 C CA . LEU A 1 281 ? 18.372 -17.667 -15.548 1.00 77.12 281 LEU A CA 1
ATOM 2198 C C . LEU A 1 281 ? 19.418 -17.037 -16.479 1.00 77.12 281 LEU A C 1
ATOM 2200 O O . LEU A 1 281 ? 20.049 -17.749 -17.260 1.00 77.12 281 LEU A O 1
ATOM 2204 N N . ALA A 1 282 ? 19.646 -15.725 -16.363 1.00 67.94 282 ALA A N 1
ATOM 2205 C CA . ALA A 1 282 ? 20.662 -15.003 -17.127 1.00 67.94 282 ALA A CA 1
ATOM 2206 C C . ALA A 1 282 ? 22.102 -15.484 -16.843 1.00 67.94 282 ALA A C 1
ATOM 2208 O O . ALA A 1 282 ? 22.967 -15.346 -17.705 1.00 67.94 282 ALA A O 1
ATOM 2209 N N . LEU A 1 283 ? 22.360 -16.088 -15.675 1.00 60.72 283 LEU A N 1
ATOM 2210 C CA . LEU A 1 283 ? 23.678 -16.608 -15.288 1.00 60.72 283 LEU A CA 1
ATOM 2211 C C . LEU A 1 283 ? 23.928 -18.042 -15.776 1.00 60.72 283 LEU A C 1
ATOM 2213 O O . LEU A 1 283 ? 25.072 -18.422 -16.019 1.00 60.72 283 LEU A O 1
ATOM 2217 N N . ASN A 1 284 ? 22.875 -18.829 -16.009 1.00 52.66 284 ASN A N 1
ATOM 2218 C CA . ASN A 1 284 ? 23.001 -20.226 -16.448 1.00 52.66 284 ASN A CA 1
ATOM 2219 C C . ASN A 1 284 ? 23.432 -20.379 -17.923 1.00 52.66 284 ASN A C 1
ATOM 2221 O O . ASN A 1 284 ? 23.704 -21.489 -18.374 1.00 52.66 284 ASN A O 1
ATOM 2225 N N . GLY A 1 285 ? 23.514 -19.281 -18.683 1.00 43.94 285 GLY A N 1
ATOM 2226 C CA . GLY A 1 285 ? 23.912 -19.274 -20.095 1.00 43.94 285 GLY A CA 1
ATOM 2227 C C . GLY A 1 285 ? 25.415 -19.115 -20.367 1.00 43.94 285 GLY A C 1
ATOM 2228 O O . GLY A 1 285 ? 25.795 -19.031 -21.534 1.00 43.94 285 GLY A O 1
ATOM 2229 N N . HIS A 1 286 ? 26.277 -19.025 -19.343 1.00 40.81 286 HIS A N 1
ATOM 2230 C CA . HIS A 1 286 ? 27.723 -18.770 -19.515 1.00 40.81 286 HIS A CA 1
ATOM 2231 C C . HIS A 1 286 ? 28.660 -19.906 -19.076 1.00 40.81 286 HIS A C 1
ATOM 2233 O O . HIS A 1 286 ? 29.875 -19.779 -19.214 1.00 40.81 286 HIS A O 1
ATOM 2239 N N . SER A 1 287 ? 28.140 -21.060 -18.653 1.00 37.47 287 SER A N 1
ATOM 2240 C CA . SER A 1 287 ? 28.972 -22.175 -18.171 1.00 37.47 287 SER A CA 1
ATOM 2241 C C . SER A 1 287 ? 28.838 -23.442 -19.014 1.00 37.47 287 SER A C 1
ATOM 2243 O O . SER A 1 287 ? 28.458 -24.486 -18.506 1.00 37.47 287 SER A O 1
ATOM 2245 N N . THR A 1 288 ? 29.212 -23.376 -20.294 1.00 31.70 288 THR A N 1
ATOM 2246 C CA . THR A 1 288 ? 29.696 -24.552 -21.046 1.00 31.70 288 THR A CA 1
ATOM 2247 C C . THR A 1 288 ? 30.714 -24.119 -22.103 1.00 31.70 288 THR A C 1
ATOM 2249 O O . THR A 1 288 ? 30.428 -24.107 -23.297 1.00 31.70 288 THR A O 1
ATOM 2252 N N . SER A 1 289 ? 31.920 -23.757 -21.673 1.00 28.22 289 SER A N 1
ATOM 2253 C CA . SER A 1 289 ? 33.105 -23.886 -22.524 1.00 28.22 289 SER A CA 1
ATOM 2254 C C . SER A 1 289 ? 34.116 -24.716 -21.758 1.00 28.22 289 SER A C 1
ATOM 2256 O O . SER A 1 289 ? 34.926 -24.202 -20.993 1.00 28.22 289 SER A O 1
ATOM 2258 N N . THR A 1 290 ? 34.004 -26.026 -21.934 1.00 30.75 290 THR A N 1
ATOM 2259 C CA . THR A 1 290 ? 35.002 -27.015 -21.550 1.00 30.75 290 THR A CA 1
ATOM 2260 C C . THR A 1 290 ? 36.318 -26.627 -22.224 1.00 30.75 290 THR A C 1
ATOM 2262 O O . THR A 1 290 ? 36.471 -26.805 -23.429 1.00 30.75 290 THR A O 1
ATOM 2265 N N . VAL A 1 291 ? 37.245 -26.032 -21.475 1.00 29.97 291 VAL A N 1
ATOM 2266 C CA . VAL A 1 291 ? 38.640 -25.928 -21.907 1.00 29.97 291 VAL A CA 1
ATOM 2267 C C . VAL A 1 291 ? 39.356 -27.118 -21.296 1.00 29.97 291 VAL A C 1
ATOM 2269 O O . VAL A 1 291 ? 39.453 -27.246 -20.077 1.00 29.97 291 VAL A O 1
ATOM 2272 N N . GLU A 1 292 ? 39.761 -28.023 -22.181 1.00 28.50 292 GLU A N 1
ATOM 2273 C CA . GLU A 1 292 ? 40.587 -29.186 -21.902 1.00 28.50 292 GLU A CA 1
ATOM 2274 C C . GLU A 1 292 ? 41.815 -28.789 -21.073 1.00 28.50 292 GLU A C 1
ATOM 2276 O O . GLU A 1 292 ? 42.571 -27.880 -21.421 1.00 28.50 292 GLU A O 1
ATOM 2281 N N . LEU A 1 293 ? 41.986 -29.491 -19.953 1.00 31.91 293 LEU A N 1
ATOM 2282 C CA . LEU A 1 293 ? 43.212 -29.534 -19.172 1.00 31.91 293 LEU A CA 1
ATOM 2283 C C . LEU A 1 293 ? 44.324 -30.113 -20.047 1.00 31.91 293 LEU A C 1
ATOM 2285 O O . LEU A 1 293 ? 44.326 -31.314 -20.309 1.00 31.91 293 LEU A O 1
ATOM 2289 N N . ASP A 1 294 ? 45.284 -29.274 -20.426 1.00 26.89 294 ASP A N 1
ATOM 2290 C CA . ASP A 1 294 ? 46.592 -29.734 -20.874 1.00 26.89 294 ASP A CA 1
ATOM 2291 C C . ASP A 1 294 ? 47.664 -29.350 -19.850 1.00 26.89 294 ASP A C 1
ATOM 2293 O O . ASP A 1 294 ? 47.634 -28.299 -19.203 1.00 26.89 294 ASP A O 1
ATOM 2297 N N . ALA A 1 295 ? 48.552 -30.306 -19.630 1.00 30.47 295 ALA A N 1
ATOM 2298 C CA . ALA A 1 295 ? 49.278 -30.514 -18.394 1.00 30.47 295 ALA A CA 1
ATOM 2299 C C . ALA A 1 295 ? 50.618 -29.750 -18.304 1.00 30.47 295 ALA A C 1
ATOM 2301 O O . ALA A 1 295 ? 51.329 -29.603 -19.290 1.00 30.47 295 ALA A O 1
ATOM 2302 N N . VAL A 1 296 ? 50.995 -29.433 -17.054 1.00 27.89 296 VAL A N 1
ATOM 2303 C CA . VAL A 1 296 ? 52.367 -29.360 -16.493 1.00 27.89 296 VAL A CA 1
ATOM 2304 C C . VAL A 1 296 ? 53.296 -28.233 -16.982 1.00 27.89 296 VAL A C 1
ATOM 2306 O O . VAL A 1 296 ? 53.777 -28.241 -18.107 1.00 27.89 296 VAL A O 1
ATOM 2309 N N . SER A 1 297 ? 53.710 -27.362 -16.047 1.00 27.16 297 SER A N 1
ATOM 2310 C CA . SER A 1 297 ? 55.101 -27.375 -15.545 1.00 27.16 297 SER A CA 1
ATOM 2311 C C . SER A 1 297 ? 55.305 -26.480 -14.314 1.00 27.16 297 SER A C 1
ATOM 2313 O O . SER A 1 297 ? 55.029 -25.283 -14.334 1.00 27.16 297 SER A O 1
ATOM 2315 N N . GLU A 1 298 ? 55.824 -27.085 -13.245 1.00 29.44 298 GLU A N 1
ATOM 2316 C CA . GLU A 1 298 ? 56.328 -26.441 -12.028 1.00 29.44 298 GLU A CA 1
ATOM 2317 C C . GLU A 1 298 ? 57.607 -25.626 -12.292 1.00 29.44 298 GLU A C 1
ATOM 2319 O O . GLU A 1 298 ? 58.472 -26.079 -13.040 1.00 29.44 298 GLU A O 1
ATOM 2324 N N . SER A 1 299 ? 57.793 -24.512 -11.566 1.00 28.31 299 SER A N 1
ATOM 2325 C CA . SER A 1 299 ? 59.047 -24.255 -10.828 1.00 28.31 299 SER A CA 1
ATOM 2326 C C . SER A 1 299 ? 58.961 -23.040 -9.883 1.00 28.31 299 SER A C 1
ATOM 2328 O O . SER A 1 299 ? 58.940 -21.894 -10.316 1.00 28.31 299 SER A O 1
ATOM 2330 N N . HIS A 1 300 ? 58.977 -23.350 -8.585 1.00 28.31 300 HIS A N 1
ATOM 2331 C CA . HIS A 1 300 ? 59.812 -22.802 -7.504 1.00 28.31 300 HIS A CA 1
ATOM 2332 C C . HIS A 1 300 ? 59.930 -21.288 -7.159 1.00 28.31 300 HIS A C 1
ATOM 2334 O O . HIS A 1 300 ? 60.632 -20.532 -7.815 1.00 28.31 300 HIS A O 1
ATOM 2340 N N . VAL A 1 301 ? 59.442 -20.991 -5.936 1.00 28.02 301 VAL A N 1
ATOM 2341 C CA . VAL A 1 301 ? 60.172 -20.551 -4.706 1.00 28.02 301 VAL A CA 1
ATOM 2342 C C . VAL A 1 301 ? 60.524 -19.066 -4.456 1.00 28.02 301 VAL A C 1
ATOM 2344 O O . VAL A 1 301 ? 61.182 -18.402 -5.246 1.00 28.02 301 VAL A O 1
ATOM 2347 N N . SER A 1 302 ? 60.249 -18.702 -3.187 1.00 27.38 302 SER A N 1
ATOM 2348 C CA . SER A 1 302 ? 60.786 -17.630 -2.317 1.00 27.38 302 SER A CA 1
ATOM 2349 C C . SER A 1 302 ? 60.132 -16.251 -2.417 1.00 27.38 302 SER A C 1
ATOM 2351 O O . SER A 1 302 ? 60.026 -15.693 -3.495 1.00 27.38 302 SER A O 1
ATOM 2353 N N . GLY A 1 303 ? 59.736 -15.587 -1.329 1.00 25.34 303 GLY A N 1
ATOM 2354 C CA . GLY A 1 303 ? 59.888 -15.873 0.097 1.00 25.34 303 GLY A CA 1
ATOM 2355 C C . GLY A 1 303 ? 59.506 -14.639 0.934 1.00 25.34 303 GLY A C 1
ATOM 2356 O O . GLY A 1 303 ? 59.618 -13.515 0.457 1.00 25.34 303 GLY A O 1
ATOM 2357 N N . SER A 1 304 ? 59.099 -14.904 2.177 1.00 28.28 304 SER A N 1
ATOM 2358 C CA . SER A 1 304 ? 59.185 -14.053 3.377 1.00 28.28 304 SER A CA 1
ATOM 2359 C C . SER A 1 304 ? 58.371 -12.748 3.508 1.00 28.28 304 SER A C 1
ATOM 2361 O O . SER A 1 304 ? 58.697 -11.700 2.967 1.00 28.28 304 SER A O 1
ATOM 2363 N N . ASP A 1 305 ? 57.384 -12.864 4.403 1.00 24.86 305 ASP A N 1
ATOM 2364 C CA . ASP A 1 305 ? 57.223 -12.148 5.681 1.00 24.86 305 ASP A CA 1
ATOM 2365 C C . ASP A 1 305 ? 56.875 -10.647 5.763 1.00 24.86 305 ASP A C 1
ATOM 2367 O O . ASP A 1 305 ? 57.702 -9.754 5.612 1.00 24.86 305 ASP A O 1
ATOM 2371 N N . SER A 1 306 ? 55.690 -10.451 6.361 1.00 28.14 306 SER A N 1
ATOM 2372 C CA . SER A 1 306 ? 55.390 -9.566 7.503 1.00 28.14 306 SER A CA 1
ATOM 2373 C C . SER A 1 306 ? 55.248 -8.052 7.281 1.00 28.14 306 SER A C 1
ATOM 2375 O O . SER A 1 306 ? 56.207 -7.344 6.999 1.00 28.14 306 SER A O 1
ATOM 2377 N N . SER A 1 307 ? 54.065 -7.513 7.609 1.00 27.94 307 SER A N 1
ATOM 2378 C CA . SER A 1 307 ? 53.864 -6.711 8.836 1.00 27.94 307 SER A CA 1
ATOM 2379 C C . SER A 1 307 ? 52.450 -6.112 8.916 1.00 27.94 307 SER A C 1
ATOM 2381 O O . SER A 1 307 ? 52.001 -5.388 8.034 1.00 27.94 307 SER A O 1
ATOM 2383 N N . LEU A 1 308 ? 51.775 -6.398 10.032 1.00 28.52 308 LEU A N 1
ATOM 2384 C CA . LEU A 1 308 ? 50.651 -5.644 10.596 1.00 28.52 308 LEU A CA 1
ATOM 2385 C C . LEU A 1 308 ? 51.152 -4.297 11.148 1.00 28.52 308 LEU A C 1
ATOM 2387 O O . LEU A 1 308 ? 52.115 -4.317 11.909 1.00 28.52 308 LEU A O 1
ATOM 2391 N N . THR A 1 309 ? 50.462 -3.172 10.907 1.00 26.81 309 THR A N 1
ATOM 2392 C CA . THR A 1 309 ? 49.838 -2.346 11.977 1.00 26.81 309 THR A CA 1
ATOM 2393 C C . THR A 1 309 ? 49.020 -1.143 11.464 1.00 26.81 309 THR A C 1
ATOM 2395 O O . THR A 1 309 ? 49.442 -0.398 10.590 1.00 26.81 309 THR A O 1
ATOM 2398 N N . SER A 1 310 ? 47.839 -1.032 12.082 1.00 26.50 310 SER A N 1
ATOM 2399 C CA . SER A 1 310 ? 46.888 0.066 12.360 1.00 26.50 310 SER A CA 1
ATOM 2400 C C . SER A 1 310 ? 47.178 1.549 12.051 1.00 26.50 310 SER A C 1
ATOM 2402 O O . SER A 1 310 ? 48.322 1.988 12.081 1.00 26.50 310 SER A O 1
ATOM 2404 N N . MET A 1 311 ? 46.060 2.311 11.948 1.00 25.09 311 MET A N 1
ATOM 2405 C CA . MET A 1 311 ? 45.771 3.726 12.350 1.00 25.09 311 MET A CA 1
ATOM 2406 C C . MET A 1 311 ? 44.890 4.402 11.259 1.00 25.09 311 MET A C 1
ATOM 2408 O O . MET A 1 311 ? 45.200 4.254 10.088 1.00 25.09 311 MET A O 1
ATOM 2412 N N . THR A 1 312 ? 43.791 5.148 11.456 1.00 25.50 312 THR A N 1
ATOM 2413 C CA . THR A 1 312 ? 43.018 5.638 12.611 1.00 25.50 312 THR A CA 1
ATOM 2414 C C . THR A 1 312 ? 41.664 6.163 12.096 1.00 25.50 312 THR A C 1
ATOM 2416 O O . THR A 1 312 ? 41.540 6.619 10.963 1.00 25.50 312 THR A O 1
ATOM 2419 N N . THR A 1 313 ? 40.667 6.116 12.973 1.00 27.59 313 THR A N 1
ATOM 2420 C CA . THR A 1 313 ? 39.327 6.720 12.934 1.00 27.59 313 THR A CA 1
ATOM 2421 C C . THR A 1 313 ? 39.281 8.225 12.630 1.00 27.59 313 THR A C 1
ATOM 2423 O O . THR A 1 313 ? 40.074 8.987 13.181 1.00 27.59 313 THR A O 1
ATOM 2426 N N . ALA A 1 314 ? 38.240 8.672 11.919 1.00 24.94 314 ALA A N 1
ATOM 2427 C CA . ALA A 1 314 ? 37.729 10.041 12.011 1.00 24.94 314 ALA A CA 1
ATOM 2428 C C . ALA A 1 314 ? 36.192 10.027 12.064 1.00 24.94 314 ALA A C 1
ATOM 2430 O O . ALA A 1 314 ? 35.509 9.883 11.055 1.00 24.94 314 ALA A O 1
ATOM 2431 N N . SER A 1 315 ? 35.668 10.151 13.282 1.00 23.12 315 SER A N 1
ATOM 2432 C CA . SER A 1 315 ? 34.273 10.455 13.592 1.00 23.12 315 SER A CA 1
ATOM 2433 C C . SER A 1 315 ? 34.010 11.952 13.413 1.00 23.12 315 SER A C 1
ATOM 2435 O O . SER A 1 315 ? 34.760 12.762 13.963 1.00 23.12 315 SER A O 1
ATOM 2437 N N . SER A 1 316 ? 32.909 12.335 12.769 1.00 25.72 316 SER A N 1
ATOM 2438 C CA . SER A 1 316 ? 32.292 13.645 12.997 1.00 25.72 316 SER A CA 1
ATOM 2439 C C . SER A 1 316 ? 30.846 13.455 13.453 1.00 25.72 316 SER A C 1
ATOM 2441 O O . SER A 1 316 ? 29.964 13.036 12.711 1.00 25.72 316 SER A O 1
ATOM 2443 N N . HIS A 1 317 ? 30.630 13.737 14.736 1.00 26.67 317 HIS A N 1
ATOM 2444 C CA . HIS A 1 317 ? 29.316 13.913 15.334 1.00 26.67 317 HIS A CA 1
ATOM 2445 C C . HIS A 1 317 ? 28.796 15.310 14.982 1.00 26.67 317 HIS A C 1
ATOM 2447 O O . HIS A 1 317 ? 29.461 16.304 15.273 1.00 26.67 317 HIS A O 1
ATOM 2453 N N . VAL A 1 318 ? 27.584 15.387 14.438 1.00 24.50 318 VAL A N 1
ATOM 2454 C CA . VAL A 1 318 ? 26.733 16.577 14.536 1.00 24.50 318 VAL A CA 1
ATOM 2455 C C . VAL A 1 318 ? 25.375 16.106 15.037 1.00 24.50 318 VAL A C 1
ATOM 2457 O O . VAL A 1 318 ? 24.613 15.475 14.310 1.00 24.50 318 VAL A O 1
ATOM 2460 N N . SER A 1 319 ? 25.116 16.378 16.314 1.00 24.83 319 SER A N 1
ATOM 2461 C CA . SER A 1 319 ? 23.830 16.157 16.967 1.00 24.83 319 SER A CA 1
ATOM 2462 C C . SER A 1 319 ? 22.842 17.243 16.558 1.00 24.83 319 SER A C 1
ATOM 2464 O O . SER A 1 319 ? 23.158 18.431 16.643 1.00 24.83 319 SER A O 1
ATOM 2466 N N . VAL A 1 320 ? 21.630 16.839 16.186 1.00 25.48 320 VAL A N 1
ATOM 2467 C CA . VAL A 1 320 ? 20.446 17.701 16.214 1.00 25.48 320 VAL A CA 1
ATOM 2468 C C . VAL A 1 320 ? 19.333 16.912 16.891 1.00 25.48 320 VAL A C 1
ATOM 2470 O O . VAL A 1 320 ? 18.896 15.880 16.388 1.00 25.48 320 VAL A O 1
ATOM 2473 N N . ASP A 1 321 ? 18.922 17.402 18.058 1.00 26.39 321 ASP A N 1
ATOM 2474 C CA . ASP A 1 321 ? 17.792 16.906 18.834 1.00 26.39 321 ASP A CA 1
ATOM 2475 C C . ASP A 1 321 ? 16.488 16.996 18.030 1.00 26.39 321 ASP A C 1
ATOM 2477 O O . ASP A 1 321 ? 16.110 18.062 17.539 1.00 26.39 321 ASP A O 1
ATOM 2481 N N . GLY A 1 322 ? 15.766 15.879 17.937 1.00 24.77 322 GLY A N 1
ATOM 2482 C CA . GLY A 1 322 ? 14.443 15.824 17.329 1.00 24.77 322 GLY A CA 1
ATOM 2483 C C . GLY A 1 322 ? 13.781 14.467 17.537 1.00 24.77 322 GLY A C 1
ATOM 2484 O O . GLY A 1 322 ? 14.150 13.505 16.882 1.00 24.77 322 GLY A O 1
ATOM 2485 N N . LEU A 1 323 ? 12.814 14.419 18.463 1.00 26.55 323 LEU A N 1
ATOM 2486 C CA . LEU A 1 323 ? 11.741 13.418 18.593 1.00 26.55 323 LEU A CA 1
ATOM 2487 C C . LEU A 1 323 ? 12.117 11.978 18.198 1.00 26.55 323 LEU A C 1
ATOM 2489 O O . LEU A 1 323 ? 11.832 11.518 17.095 1.00 26.55 323 LEU A O 1
ATOM 2493 N N . GLY A 1 324 ? 12.700 11.251 19.153 1.00 23.59 324 GLY A N 1
ATOM 2494 C CA . GLY A 1 324 ? 12.965 9.821 19.033 1.00 23.59 324 GLY A CA 1
ATOM 2495 C C . GLY A 1 324 ? 11.677 9.009 18.895 1.00 23.59 324 GLY A C 1
ATOM 2496 O O . GLY A 1 324 ? 11.031 8.681 19.886 1.00 23.59 324 GLY A O 1
ATOM 2497 N N . PHE A 1 325 ? 11.338 8.656 17.659 1.00 26.77 325 PHE A N 1
ATOM 2498 C CA . PHE A 1 325 ? 10.681 7.392 17.356 1.00 26.77 325 PHE A CA 1
ATOM 2499 C C . PHE A 1 325 ? 11.796 6.379 17.103 1.00 26.77 325 PHE A C 1
ATOM 2501 O O . PHE A 1 325 ? 12.395 6.376 16.032 1.00 26.77 325 PHE A O 1
ATOM 2508 N N . SER A 1 326 ? 12.108 5.536 18.090 1.00 30.38 326 SER A N 1
ATOM 2509 C CA . SER A 1 326 ? 12.966 4.368 17.872 1.00 30.38 326 SER A CA 1
ATOM 2510 C C . SER A 1 326 ? 12.146 3.270 17.190 1.00 30.38 326 SER A C 1
ATOM 2512 O O . SER A 1 326 ? 11.826 2.250 17.794 1.00 30.38 326 SER A O 1
ATOM 2514 N N . GLY A 1 327 ? 11.732 3.517 15.947 1.00 30.94 327 GLY A N 1
ATOM 2515 C CA . GLY A 1 327 ? 11.312 2.445 15.057 1.00 30.94 327 GLY A CA 1
ATOM 2516 C C . GLY A 1 327 ? 12.568 1.701 14.626 1.00 30.94 327 GLY A C 1
ATOM 2517 O O . GLY A 1 327 ? 13.517 2.327 14.161 1.00 30.94 327 GLY A O 1
ATOM 2518 N N . MET A 1 328 ? 12.600 0.392 14.840 1.00 33.00 328 MET A N 1
ATOM 2519 C CA . MET A 1 328 ? 13.637 -0.477 14.302 1.00 33.00 328 MET A CA 1
ATOM 2520 C C . MET A 1 328 ? 13.660 -0.286 12.777 1.00 33.00 328 MET A C 1
ATOM 2522 O O . MET A 1 328 ? 12.664 -0.557 12.108 1.00 33.00 328 MET A O 1
ATOM 2526 N N . GLU A 1 329 ? 14.758 0.250 12.234 1.00 31.67 329 GLU A N 1
ATOM 2527 C CA . GLU A 1 329 ? 15.040 0.201 10.797 1.00 31.67 329 GLU A CA 1
ATOM 2528 C C . GLU A 1 329 ? 15.181 -1.278 10.435 1.00 31.67 329 GLU A C 1
ATOM 2530 O O . GLU A 1 329 ? 16.255 -1.851 10.560 1.00 31.67 329 GLU A O 1
ATOM 2535 N N . ILE A 1 330 ? 14.082 -1.925 10.046 1.00 36.75 330 ILE A N 1
ATOM 2536 C CA . ILE A 1 330 ? 14.171 -3.128 9.226 1.00 36.75 330 ILE A CA 1
ATOM 2537 C C . ILE A 1 330 ? 14.474 -2.596 7.834 1.00 36.75 330 ILE A C 1
ATOM 2539 O O . ILE A 1 330 ? 13.571 -2.198 7.090 1.00 36.75 330 ILE A O 1
ATOM 2543 N N . GLY A 1 331 ? 15.763 -2.505 7.516 1.00 31.09 331 GLY A N 1
ATOM 2544 C CA . GLY A 1 331 ? 16.180 -2.248 6.154 1.00 31.09 331 GLY A CA 1
ATOM 2545 C C . GLY A 1 331 ? 15.645 -3.392 5.308 1.00 31.09 331 GLY A C 1
ATOM 2546 O O . GLY A 1 331 ? 15.815 -4.556 5.659 1.00 31.09 331 GLY A O 1
ATOM 2547 N N . ILE A 1 332 ? 14.999 -3.091 4.181 1.00 38.81 332 ILE A N 1
ATOM 2548 C CA . ILE A 1 332 ? 14.605 -4.109 3.191 1.00 38.81 332 ILE A CA 1
ATOM 2549 C C . ILE A 1 332 ? 15.802 -5.042 2.911 1.00 38.81 332 ILE A C 1
ATOM 2551 O O . ILE A 1 332 ? 15.643 -6.254 2.818 1.00 38.81 332 ILE A O 1
ATOM 2555 N N . THR A 1 333 ? 17.016 -4.482 2.923 1.00 39.38 333 THR A N 1
ATOM 2556 C CA . THR A 1 333 ? 18.318 -5.149 2.797 1.00 39.38 333 THR A CA 1
ATOM 2557 C C . THR A 1 333 ? 18.656 -6.181 3.873 1.00 39.38 333 THR A C 1
ATOM 2559 O O . THR A 1 333 ? 19.450 -7.071 3.591 1.00 3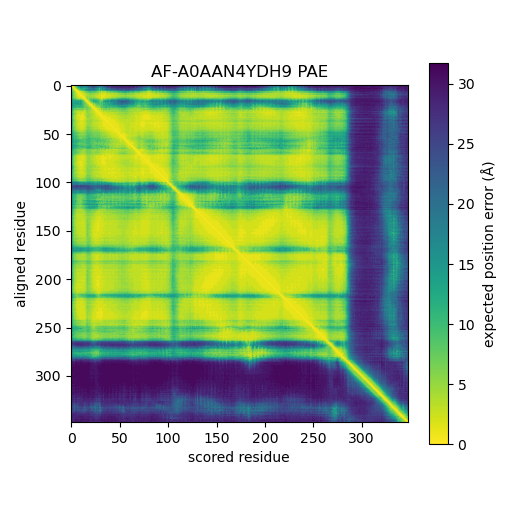9.38 333 THR A O 1
ATOM 2562 N N . ASP A 1 334 ? 18.070 -6.124 5.071 1.00 43.94 334 ASP A N 1
ATOM 2563 C CA . ASP A 1 334 ? 18.416 -7.028 6.181 1.00 43.94 334 ASP A CA 1
ATOM 2564 C C . ASP A 1 334 ? 17.996 -8.476 5.903 1.00 43.94 334 ASP A C 1
ATOM 2566 O O . ASP A 1 334 ? 18.592 -9.411 6.440 1.00 43.94 334 ASP A O 1
ATOM 2570 N N . LYS A 1 335 ? 16.999 -8.659 5.025 1.00 42.53 335 LYS A N 1
ATOM 2571 C CA . LYS A 1 335 ? 16.585 -9.963 4.492 1.00 42.53 335 LYS A CA 1
ATOM 2572 C C . LYS A 1 335 ? 17.336 -10.380 3.226 1.00 42.53 335 LYS A C 1
ATOM 2574 O O . LYS A 1 335 ? 17.390 -11.567 2.920 1.00 42.53 335 LYS A O 1
ATOM 2579 N N . PHE A 1 336 ? 17.921 -9.433 2.500 1.00 42.28 336 PHE A N 1
ATOM 2580 C CA . PHE A 1 336 ? 18.707 -9.688 1.294 1.00 42.28 336 PHE A CA 1
ATOM 2581 C C . PHE A 1 336 ? 20.194 -9.734 1.668 1.00 42.28 336 PHE A C 1
ATOM 2583 O O . PHE A 1 336 ? 20.984 -8.882 1.259 1.00 42.28 336 PHE A O 1
ATOM 2590 N N . GLN A 1 337 ? 20.568 -10.709 2.502 1.00 41.25 337 GLN A N 1
ATOM 2591 C CA . GLN A 1 337 ? 21.968 -10.947 2.845 1.00 41.25 337 GLN A CA 1
ATOM 2592 C C . GLN A 1 337 ? 22.645 -11.745 1.728 1.00 41.25 337 GLN A C 1
ATOM 2594 O O . GLN A 1 337 ? 22.111 -12.736 1.229 1.00 41.25 337 GLN A O 1
ATOM 2599 N N . LYS A 1 338 ? 23.836 -11.293 1.327 1.00 36.19 338 LYS A N 1
ATOM 2600 C CA . LYS A 1 338 ? 24.710 -12.013 0.399 1.00 36.19 338 LYS A CA 1
ATOM 2601 C C . LYS A 1 338 ? 25.083 -13.362 1.030 1.00 36.19 338 LYS A C 1
ATOM 2603 O O . LYS A 1 338 ? 25.464 -13.378 2.196 1.00 36.19 338 LYS A O 1
ATOM 2608 N N . ALA A 1 339 ? 24.980 -14.458 0.274 1.00 38.31 339 ALA A N 1
ATOM 2609 C CA . ALA A 1 339 ? 25.418 -15.779 0.738 1.00 38.31 339 ALA A CA 1
ATOM 2610 C C . ALA A 1 339 ? 26.864 -15.746 1.278 1.00 38.31 339 ALA A C 1
ATOM 2612 O O . ALA A 1 339 ? 27.706 -15.000 0.762 1.00 38.31 339 ALA A O 1
ATOM 2613 N N . ASP A 1 340 ? 27.133 -16.543 2.315 1.00 42.44 340 ASP A N 1
ATOM 2614 C CA . ASP A 1 340 ? 28.442 -16.599 2.963 1.00 42.44 340 ASP A CA 1
ATOM 2615 C C . ASP A 1 340 ? 29.495 -17.131 1.980 1.00 42.44 340 ASP A C 1
ATOM 2617 O O . ASP A 1 340 ? 29.228 -18.033 1.184 1.00 42.44 340 ASP A O 1
ATOM 2621 N N . ALA A 1 341 ? 30.709 -16.579 2.015 1.00 38.44 341 ALA A N 1
ATOM 2622 C CA . ALA A 1 341 ? 31.750 -16.904 1.033 1.00 38.44 341 ALA A CA 1
ATOM 2623 C C . ALA A 1 341 ? 32.151 -18.394 1.056 1.00 38.44 341 ALA A C 1
ATOM 2625 O O . ALA A 1 341 ? 32.714 -18.895 0.085 1.00 38.44 341 ALA A O 1
ATOM 2626 N N . GLN A 1 342 ? 31.850 -19.103 2.149 1.00 38.12 342 GLN A N 1
ATOM 2627 C CA . GLN A 1 342 ? 32.088 -20.541 2.293 1.00 38.12 342 GLN A CA 1
ATOM 2628 C C . GLN A 1 342 ? 31.082 -21.410 1.522 1.00 38.12 342 GLN A C 1
ATOM 2630 O O . GLN A 1 342 ? 31.451 -22.502 1.104 1.00 38.12 342 GLN A O 1
ATOM 2635 N N . ASP A 1 343 ? 29.874 -20.912 1.240 1.00 39.66 343 ASP A N 1
ATOM 2636 C CA . ASP A 1 343 ? 28.863 -21.631 0.447 1.00 39.66 343 ASP A CA 1
ATOM 2637 C C . ASP A 1 343 ? 29.038 -21.417 -1.070 1.00 39.66 343 ASP A C 1
ATOM 2639 O O . ASP A 1 343 ? 28.345 -22.028 -1.883 1.00 39.66 343 ASP A O 1
ATOM 2643 N N . VAL A 1 344 ? 29.979 -20.552 -1.470 1.00 41.88 344 VAL A N 1
ATOM 2644 C CA . VAL A 1 344 ? 30.288 -20.228 -2.876 1.00 41.88 344 VAL A CA 1
ATOM 2645 C C . VAL A 1 344 ? 31.262 -21.239 -3.501 1.00 41.88 344 VAL A C 1
ATOM 2647 O O . VAL A 1 344 ? 31.377 -21.315 -4.722 1.00 41.88 344 VAL A O 1
ATOM 2650 N N . CYS A 1 345 ? 31.929 -22.068 -2.694 1.00 36.72 345 CYS A N 1
ATOM 2651 C CA . CYS A 1 345 ? 32.987 -22.961 -3.163 1.00 36.72 345 CYS A CA 1
ATOM 2652 C C . CYS A 1 345 ? 32.695 -24.430 -2.848 1.00 36.72 345 CYS A C 1
ATOM 2654 O O . CYS A 1 345 ? 33.333 -24.988 -1.969 1.00 36.72 345 CYS A O 1
ATOM 2656 N N . HIS A 1 346 ? 31.799 -25.063 -3.611 1.00 32.16 346 HIS A N 1
ATOM 2657 C CA . HIS A 1 346 ? 31.878 -26.498 -3.927 1.00 32.16 346 HIS A CA 1
ATOM 2658 C C . HIS A 1 346 ? 31.194 -26.778 -5.272 1.00 32.16 346 HIS A C 1
ATOM 2660 O O . HIS A 1 346 ? 30.111 -27.350 -5.351 1.00 32.16 346 HIS A O 1
ATOM 2666 N N . LEU A 1 347 ? 31.861 -26.359 -6.342 1.00 29.83 347 LEU A N 1
ATOM 2667 C CA . LEU A 1 347 ? 31.767 -26.995 -7.652 1.00 29.83 347 LEU A CA 1
ATOM 2668 C C . LEU A 1 347 ? 33.210 -27.339 -8.030 1.00 29.83 347 LEU A C 1
ATOM 2670 O O . LEU A 1 347 ? 33.911 -26.513 -8.610 1.00 29.83 347 LEU A O 1
ATOM 2674 N N . GLU A 1 348 ? 33.670 -28.503 -7.563 1.00 31.88 348 GLU A N 1
ATOM 2675 C CA . GLU A 1 348 ? 34.814 -29.192 -8.181 1.00 31.88 348 GLU A CA 1
ATOM 2676 C C . GLU A 1 348 ? 34.386 -29.819 -9.509 1.00 31.88 348 GLU A C 1
ATOM 2678 O O . GLU A 1 348 ? 33.251 -30.356 -9.566 1.00 31.88 348 GLU A O 1
#

Mean predicted aligned error: 13.07 Å

Sequence (348 aa):
MSTYQGYPFQFSEPVETIGPAPDRFYSTLPVRVSKFSDQIRLAGEKAKETLPARLGIDSKLLIRNGTLTSCGHVVSWMLPECPPHLIPSVVELAELICYLDGRCAARWGHSSVLMFMASIISLTKGQRVSPQEIDSVSYFVDKILLSSSLLNDLYSFPKEFEEHSSAGNMDTIGNAMALLMSGYGYNEDEAANILKREISELEERALEEFHAWQNSNLTRSPSLVGYVFTVMTAAGGFNYWMSHSERYFRTDFATTAEDRARLVRNPDSCLGCLQGYPAPLALNGHSTSTVELDAVSESHVSGSDSSLTSMTTASSHVSVDGLGFSGMEIGITDKFQKADAQDVCHLE

Nearest PDB structures (foldseek):
  8yl9-assembly2_A  TM=8.222E-01  e=6.959E-11  Penicillium brasilianum
  8yl9-assembly3_B  TM=8.330E-01  e=1.112E-09  Penicillium brasilianum
  8d7f-assembly4_D  TM=7.573E-01  e=2.836E-07  Aspergillus flavus NRRL3357
  8d7f-assembly3_C  TM=7.880E-01  e=7.144E-07  Aspergillus flavus NRRL3357
  8d7f-assembly8_H  TM=7.606E-01  e=7.481E-07  Aspergillus flavus NRRL3357

InterPro domains:
  IPR008949 Isoprenoid synthase domain superfamily [G3DSA:1.10.600.10] (8-106)
  IPR008949 Isoprenoid synthase domain superfamily [G3DSA:1.10.600.10] (107-257)
  IPR008949 Isoprenoid synthase domain superfamily [SSF48576] (110-259)

Solvent-accessible surface area (backbone atoms only — not comparable to full-atom values): 20913 Å² total; per-residue (Å²): 133,81,76,75,82,90,64,89,71,82,39,41,44,64,41,78,81,79,54,83,78,56,97,64,53,86,77,87,57,55,46,30,30,25,77,51,39,67,61,44,34,54,34,42,55,51,33,56,66,49,47,22,71,75,71,73,50,65,49,65,56,48,66,54,44,35,49,65,36,98,93,43,28,40,56,28,21,30,43,17,70,56,56,80,91,48,41,58,61,54,42,43,49,50,39,50,49,45,57,42,41,86,78,40,54,96,78,49,60,64,48,56,54,56,50,49,55,38,48,52,53,30,49,74,72,69,32,74,61,52,71,69,59,52,61,74,45,36,84,32,51,51,31,43,38,48,27,44,36,53,52,44,28,66,49,34,43,70,49,51,48,44,55,26,56,76,68,72,44,68,93,67,63,91,32,67,49,54,43,33,14,45,43,40,37,22,52,72,70,55,26,50,54,51,51,52,48,54,33,50,54,30,46,52,52,22,50,53,48,46,51,52,62,71,72,45,93,71,90,75,55,74,32,49,55,52,42,54,53,43,45,45,27,21,40,18,7,42,50,54,40,57,50,66,26,60,60,44,70,59,88,81,66,91,66,50,73,72,60,58,55,65,48,38,49,65,84,92,47,93,57,45,51,61,73,97,55,82,80,36,73,76,62,72,77,75,81,82,77,88,72,79,91,77,81,88,84,89,83,85,88,88,80,85,84,89,83,90,83,90,87,82,90,85,87,84,89,82,89,74,94,72,84,88,74,86,69,81,82,77,50,80,58,75,78,65,50,62,57,59,80,75,79,72,69,83,82,131

Radius of gyration: 24.71 Å; Cα contacts (8 Å, |Δi|>4): 377; chains: 1; bounding box: 81×57×52 Å

pLDDT: mean 74.18, std 23.33, range [23.12, 96.94]

Foldseek 3Di:
DDDPPDDPQDFKDFCVVPDDFPPLQQAPFGWIFGPCQVLLQVLLVVLLVVVCVVVVHDSVLLVQQNQAFPSGGLCRTLVNSADSVCSNVLSNVRSVCSSCCLVCVVPDQQLRVSVVSLVVRLVVVVQDDDPVLCVVLCVLLVLLSVLLSLLCLLLCVLVLCLVCVVVVNLVPSPGQLLCCQQQQQAQNVQSSVVSSVSSVVSNVVSVVVVVCVVPDPDDDDPSSVSSSVSSSRNSSSSSSSSSRHCNRVPPPRPDDSVNVNVSRDDPPPPHFDAPPGDHHPNVVPPPDDDDDDDDDDDDDDDDDDDDDDDDDDDDDDDDDDDDDPPDPPPPPCVNRDGDDPVVVDDDD

Organism: Aspergillus oryzae (NCBI:txid5062)

Secondary structure (DSSP, 8-state):
----TT---SSEEEGGGT-PPPTT----S--EEETTHHHHHHHHHHHHHHHHHHHT--HHHHHHHSSEETTEEHHHHHSTT--TTTHHHHHHHHHHHHHHHHHHTTTS-HHHHHHHHHHHHHHHTT----HHHHHTTHHHHHHHHHHHHHHHHHHHHHHHHHHHHHHT-GGG---HHHHHHHHH---HHHHHHHHHHHHHHHHHHHHHHHHHHHHSS----HHHHHHHHHHHHHHHHHHHHHTT-TTTS-S--S--HHHHHTTS--TTS----BTTSPPPTTTTTS---------------------------------------------GGGTSPBPPTTTT----